Protein AF-A0A949V700-F1 (afdb_monomer)

Foldseek 3Di:
DDLAQADEAEQDDPPAGRLRVLLVLCPPPNRVPHAYEYEYQDDDVCCVVVSVVSVHQYYAHPVGDLVNVVVSVCSSPVPPPDDDPDDPPDPDPVVVVVPLPQFEEEEEDQDPVVVVVVCVSSVVSNHHYDYHNALVSVLVVQLVDDGQAYEAAQDGPPHGPVRNSVCLLVCHSNGPHSPRHYD

Nearest PDB structures (foldseek):
  3ffw-assembly1_A  TM=9.273E-01  e=6.083E-05  Escherichia coli K-12
  3rvj-assembly1_A  TM=9.263E-01  e=6.083E-05  Escherichia coli K-12
  3to5-assembly1_A  TM=9.175E-01  e=7.865E-05  Vibrio cholerae
  5chy-assembly1_A  TM=9.057E-01  e=9.538E-05  Escherichia coli K-12
  1e6m-assembly1_A  TM=8.846E-01  e=7.865E-05  Escherichia coli K-12

Mean predicted aligned error: 8.81 Å

Structure (mmCIF, N/CA/C/O backbone):
data_AF-A0A949V700-F1
#
_entry.id   AF-A0A949V700-F1
#
loop_
_atom_site.group_PDB
_atom_site.id
_atom_site.type_symbol
_atom_site.label_atom_id
_atom_site.label_alt_id
_atom_site.label_comp_id
_atom_site.label_asym_id
_atom_site.label_entity_id
_atom_site.label_seq_id
_atom_site.pdbx_PDB_ins_code
_atom_site.Cartn_x
_atom_site.Cartn_y
_atom_site.Cartn_z
_atom_site.occupancy
_atom_site.B_iso_or_equiv
_atom_site.auth_seq_id
_atom_site.auth_comp_id
_atom_site.auth_asym_id
_atom_site.auth_atom_id
_atom_site.pdbx_PDB_model_num
ATOM 1 N N . GLY A 1 1 ? -12.779 -13.418 -3.638 1.00 54.94 1 GLY A N 1
ATOM 2 C CA . GLY A 1 1 ? -12.284 -12.075 -3.988 1.00 54.94 1 GLY A CA 1
ATOM 3 C C . GLY A 1 1 ? -10.910 -11.924 -3.388 1.00 54.94 1 GLY A C 1
ATOM 4 O O . GLY A 1 1 ? -10.697 -12.476 -2.315 1.00 54.94 1 GLY A O 1
ATOM 5 N N . HIS A 1 2 ? -9.993 -11.269 -4.094 1.00 71.25 2 HIS A N 1
ATOM 6 C CA . HIS A 1 2 ? -8.638 -11.012 -3.606 1.00 71.25 2 HIS A CA 1
ATOM 7 C C . HIS A 1 2 ? -8.673 -10.115 -2.361 1.00 71.25 2 HIS A C 1
ATOM 9 O O . HIS A 1 2 ? -9.615 -9.338 -2.187 1.00 71.25 2 HIS A O 1
ATOM 15 N N . TRP A 1 3 ? -7.677 -10.241 -1.483 1.00 86.12 3 TRP A N 1
ATOM 16 C CA . TRP A 1 3 ? -7.642 -9.458 -0.244 1.00 86.12 3 TRP A CA 1
ATOM 17 C C . TRP A 1 3 ? -6.990 -8.083 -0.398 1.00 86.12 3 TRP A C 1
ATOM 19 O O . TRP A 1 3 ? -7.219 -7.209 0.431 1.00 86.12 3 TRP A O 1
ATOM 29 N N . VAL A 1 4 ? -6.250 -7.897 -1.487 1.00 90.31 4 VAL A N 1
ATOM 30 C CA . VAL A 1 4 ? -5.634 -6.639 -1.919 1.00 90.31 4 VAL A CA 1
ATOM 31 C C . VAL A 1 4 ? -6.204 -6.230 -3.274 1.00 90.31 4 VAL A C 1
ATOM 33 O O . VAL A 1 4 ? -6.784 -7.062 -3.976 1.00 90.31 4 VAL A O 1
ATOM 36 N N . ASP A 1 5 ? -6.042 -4.963 -3.635 1.00 89.81 5 ASP A N 1
ATOM 37 C CA . ASP A 1 5 ? -6.619 -4.367 -4.844 1.00 89.81 5 ASP A CA 1
ATOM 38 C C . ASP A 1 5 ? -5.565 -4.017 -5.899 1.00 89.81 5 ASP A C 1
ATOM 40 O O . ASP A 1 5 ? -5.906 -3.863 -7.067 1.00 89.81 5 ASP A O 1
ATOM 44 N N . ALA A 1 6 ? -4.292 -3.923 -5.516 1.00 90.50 6 ALA A N 1
ATOM 45 C CA . ALA A 1 6 ? -3.147 -3.885 -6.421 1.00 90.50 6 ALA A CA 1
ATOM 46 C C . ALA A 1 6 ? -1.889 -4.351 -5.684 1.00 90.50 6 ALA A C 1
ATOM 48 O O . ALA A 1 6 ? -1.888 -4.465 -4.464 1.00 90.50 6 ALA A O 1
ATOM 49 N N . VAL A 1 7 ? -0.811 -4.598 -6.429 1.00 92.19 7 VAL A N 1
ATOM 50 C CA . VAL A 1 7 ? 0.510 -4.883 -5.858 1.00 92.19 7 VAL A CA 1
ATOM 51 C C . VAL A 1 7 ? 1.564 -4.046 -6.567 1.00 92.19 7 VAL A C 1
ATOM 53 O O . VAL A 1 7 ? 1.602 -3.979 -7.800 1.00 92.19 7 VAL A O 1
ATOM 56 N N . ILE A 1 8 ? 2.456 -3.442 -5.786 1.00 91.50 8 ILE A N 1
ATOM 57 C CA . ILE A 1 8 ? 3.651 -2.766 -6.288 1.00 91.50 8 ILE A CA 1
ATOM 58 C C . ILE A 1 8 ? 4.864 -3.657 -6.010 1.00 91.50 8 ILE A C 1
ATOM 60 O O . ILE A 1 8 ? 5.135 -4.005 -4.865 1.00 91.50 8 ILE A O 1
ATOM 64 N N . LEU A 1 9 ? 5.604 -4.027 -7.055 1.00 92.56 9 LEU A N 1
ATOM 65 C CA . LEU A 1 9 ? 6.754 -4.928 -6.969 1.00 92.56 9 LEU A CA 1
ATOM 66 C C . LEU A 1 9 ? 8.048 -4.202 -7.306 1.00 92.56 9 LEU A C 1
ATOM 68 O O . LEU A 1 9 ? 8.109 -3.449 -8.274 1.00 92.56 9 LEU A O 1
ATOM 72 N N . ASP A 1 10 ? 9.114 -4.480 -6.565 1.00 90.88 10 ASP A N 1
ATOM 73 C CA . ASP A 1 10 ? 10.458 -4.091 -6.980 1.00 90.88 10 ASP A CA 1
ATOM 74 C C . ASP A 1 10 ? 11.007 -5.082 -8.014 1.00 90.88 10 ASP A C 1
ATOM 76 O O . ASP A 1 10 ? 10.929 -6.291 -7.824 1.00 90.88 10 ASP A O 1
ATOM 80 N N . MET A 1 11 ? 11.596 -4.587 -9.105 1.00 90.06 11 MET A N 1
ATOM 81 C CA . MET A 1 11 ? 12.287 -5.415 -10.094 1.00 90.06 11 MET A CA 1
ATOM 82 C C . MET A 1 11 ? 13.469 -6.158 -9.467 1.00 90.06 11 MET A C 1
ATOM 84 O O . MET A 1 11 ? 13.686 -7.335 -9.752 1.00 90.06 11 MET A O 1
ATOM 88 N N . GLN A 1 12 ? 14.241 -5.466 -8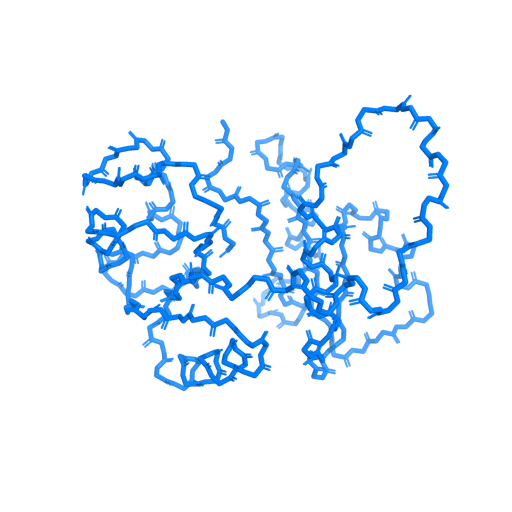.626 1.00 89.38 12 GLN A N 1
ATOM 89 C CA . GLN A 1 12 ? 15.462 -5.999 -8.030 1.00 89.38 12 GLN A CA 1
ATOM 90 C C . GLN A 1 12 ? 15.165 -6.504 -6.619 1.00 89.38 12 GLN A C 1
ATOM 92 O O . GLN A 1 12 ? 15.217 -5.743 -5.657 1.00 89.38 12 GLN A O 1
ATOM 97 N N . MET A 1 13 ? 14.872 -7.796 -6.497 1.00 88.50 13 MET A N 1
ATOM 98 C CA . MET A 1 13 ? 14.670 -8.467 -5.214 1.00 88.50 13 MET A CA 1
ATOM 99 C C . MET A 1 13 ? 15.612 -9.673 -5.096 1.00 88.50 13 MET A C 1
ATOM 101 O O . MET A 1 13 ? 15.894 -10.332 -6.100 1.00 88.50 13 MET A O 1
ATOM 105 N N . PRO A 1 14 ? 16.134 -9.973 -3.893 1.00 82.25 14 PRO A N 1
ATOM 106 C CA . PRO A 1 14 ? 16.940 -11.167 -3.683 1.00 82.25 14 PRO A CA 1
ATOM 107 C C . PRO A 1 14 ? 16.096 -12.432 -3.893 1.00 82.25 14 PRO A C 1
ATOM 109 O O . PRO A 1 14 ? 14.969 -12.538 -3.410 1.00 82.25 14 PRO A O 1
ATOM 112 N N . GLY A 1 15 ? 16.665 -13.421 -4.582 1.00 90.19 15 GLY A N 1
ATOM 113 C CA . GLY A 1 15 ? 15.975 -14.665 -4.916 1.00 90.19 15 GLY A CA 1
ATOM 114 C C . GLY A 1 15 ? 15.217 -14.557 -6.234 1.00 90.19 15 GLY A C 1
ATOM 115 O O . GLY A 1 15 ? 15.759 -14.943 -7.264 1.00 90.19 15 GLY A O 1
ATOM 116 N N . LEU A 1 16 ? 13.979 -14.062 -6.195 1.00 88.12 16 LEU A N 1
ATOM 117 C CA . LEU A 1 16 ? 13.098 -13.967 -7.362 1.00 88.12 16 LEU A CA 1
ATOM 118 C C . LEU A 1 16 ? 12.946 -12.502 -7.786 1.00 88.12 16 LEU A C 1
ATOM 120 O O . LEU A 1 16 ? 12.633 -11.663 -6.945 1.00 88.12 16 LEU A O 1
ATOM 124 N N . SER A 1 17 ? 13.129 -12.187 -9.069 1.00 92.06 17 SER A N 1
ATOM 125 C CA . SER A 1 17 ? 12.932 -10.819 -9.566 1.00 92.06 17 SER A CA 1
ATOM 126 C C . SER A 1 17 ? 11.464 -10.384 -9.490 1.00 92.06 17 SER A C 1
ATOM 128 O O . SER A 1 17 ? 10.546 -11.207 -9.406 1.00 92.06 17 SER A O 1
ATOM 130 N N . GLY A 1 18 ? 11.218 -9.074 -9.558 1.00 91.19 18 GLY A N 1
ATOM 131 C CA . GLY A 1 18 ? 9.855 -8.535 -9.606 1.00 91.19 18 GLY A CA 1
ATOM 132 C C . GLY A 1 18 ? 9.061 -9.017 -10.815 1.00 91.19 18 GLY A C 1
ATOM 133 O O . GLY A 1 18 ? 7.877 -9.316 -10.682 1.00 91.19 18 GLY A O 1
ATOM 134 N N . GLU A 1 19 ? 9.711 -9.159 -11.973 1.00 91.75 19 GLU A N 1
ATOM 135 C CA . GLU A 1 19 ? 9.071 -9.675 -13.189 1.00 91.75 19 GLU A CA 1
ATOM 136 C C . GLU A 1 19 ? 8.669 -11.150 -13.032 1.00 91.75 19 GLU A C 1
ATOM 138 O O . GLU A 1 19 ? 7.517 -11.503 -13.285 1.00 91.75 19 GLU A O 1
ATOM 143 N N . GLU A 1 20 ? 9.568 -11.997 -12.523 1.00 93.50 20 GLU A N 1
ATOM 144 C CA . GLU A 1 20 ? 9.270 -13.411 -12.253 1.00 93.50 20 GLU A CA 1
ATOM 145 C C . GLU A 1 20 ? 8.195 -13.577 -11.167 1.00 93.50 20 GLU A C 1
ATOM 147 O O . GLU A 1 20 ? 7.332 -14.451 -11.264 1.00 93.50 20 GLU A O 1
ATOM 152 N N . THR A 1 21 ? 8.220 -12.729 -10.134 1.00 93.62 21 THR A N 1
ATOM 153 C CA . THR A 1 21 ? 7.189 -12.696 -9.085 1.00 93.62 21 THR A CA 1
ATOM 154 C C . THR A 1 21 ? 5.835 -12.335 -9.683 1.00 93.62 21 THR A C 1
ATOM 156 O O . THR A 1 21 ? 4.849 -13.031 -9.443 1.00 93.62 21 THR A O 1
ATOM 159 N N . GLY A 1 22 ? 5.788 -11.296 -10.521 1.00 92.75 22 GLY A N 1
ATOM 160 C CA . GLY A 1 22 ? 4.569 -10.889 -11.209 1.00 92.75 22 GLY A CA 1
ATOM 161 C C . GLY A 1 22 ? 4.022 -11.979 -12.126 1.00 92.75 22 GLY A C 1
ATOM 162 O O . GLY A 1 22 ? 2.827 -12.254 -12.091 1.00 92.75 22 GLY A O 1
ATOM 163 N N . GLN A 1 23 ? 4.881 -12.688 -12.863 1.00 92.38 23 GLN A N 1
ATOM 164 C CA . GLN A 1 23 ? 4.460 -13.828 -13.685 1.00 92.38 23 GLN A CA 1
ATOM 165 C C . GLN A 1 23 ? 3.865 -14.963 -12.847 1.00 92.38 23 GLN A C 1
ATOM 167 O O . GLN A 1 23 ? 2.857 -15.547 -13.239 1.00 92.38 23 GLN A O 1
ATOM 172 N N . ARG A 1 24 ? 4.427 -15.265 -11.669 1.00 93.88 24 ARG A N 1
ATOM 173 C CA . ARG A 1 24 ? 3.825 -16.250 -10.753 1.00 93.88 24 ARG A CA 1
ATOM 174 C C . ARG A 1 24 ? 2.453 -15.806 -10.262 1.00 93.88 24 ARG A C 1
ATOM 176 O O . ARG A 1 24 ? 1.538 -16.620 -10.267 1.00 93.88 24 ARG A O 1
ATOM 183 N N . ILE A 1 25 ? 2.302 -14.529 -9.908 1.00 91.88 25 ILE A N 1
ATOM 184 C CA . ILE A 1 25 ? 1.010 -13.958 -9.510 1.00 91.88 25 ILE A CA 1
ATOM 185 C C . ILE A 1 25 ? -0.001 -14.057 -10.662 1.00 91.88 25 ILE A C 1
ATOM 187 O O . ILE A 1 25 ? -1.148 -14.433 -10.442 1.00 91.88 25 ILE A O 1
ATOM 191 N N . LYS A 1 26 ? 0.416 -13.782 -11.903 1.00 91.12 26 LYS A N 1
ATOM 192 C CA . LYS A 1 26 ? -0.456 -13.884 -13.083 1.00 91.12 26 LYS A CA 1
ATOM 193 C C . LYS A 1 26 ? -0.823 -15.311 -13.475 1.00 91.12 26 LYS A C 1
ATOM 195 O O . LYS A 1 26 ? -1.897 -15.517 -14.031 1.00 91.12 26 LYS A O 1
ATOM 200 N N . ASN A 1 27 ? 0.031 -16.281 -13.167 1.00 92.00 27 ASN A N 1
ATOM 201 C CA . ASN A 1 27 ? -0.243 -17.696 -13.408 1.00 92.00 27 ASN A CA 1
ATOM 202 C C . ASN A 1 27 ? -1.113 -18.339 -12.317 1.00 92.00 27 ASN A C 1
ATOM 204 O O . ASN A 1 27 ? -1.619 -19.440 -12.529 1.00 92.00 27 ASN A O 1
ATOM 208 N N . ASP A 1 28 ? -1.297 -17.683 -11.169 1.00 91.06 28 ASP A N 1
ATOM 209 C CA . ASP A 1 28 ? -2.238 -18.120 -10.142 1.00 91.06 28 ASP A CA 1
ATOM 210 C C . ASP A 1 28 ? -3.659 -17.650 -10.511 1.00 91.06 28 ASP A C 1
ATOM 212 O O . ASP A 1 28 ? -3.930 -16.444 -10.505 1.00 91.06 28 ASP A O 1
ATOM 216 N N . PRO A 1 29 ? -4.612 -18.562 -10.798 1.00 88.75 29 PRO A N 1
ATOM 217 C CA . PRO A 1 29 ? -5.979 -18.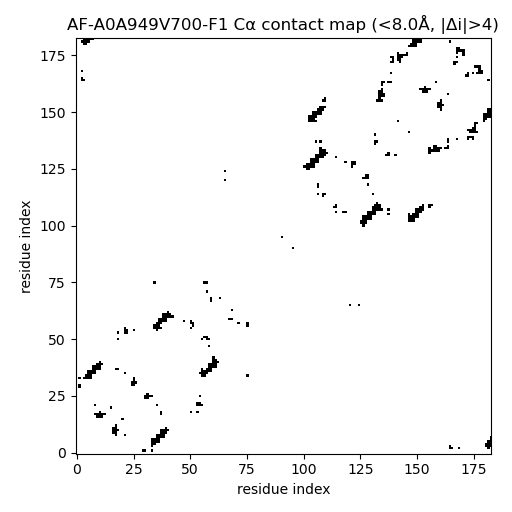185 -11.164 1.00 88.75 29 PRO A CA 1
ATOM 218 C C . PRO A 1 29 ? -6.684 -17.343 -10.097 1.00 88.75 29 PRO A C 1
ATOM 220 O O . PRO A 1 29 ? -7.594 -16.575 -10.404 1.00 88.75 29 PRO A O 1
ATOM 223 N N . THR A 1 30 ? -6.269 -17.487 -8.839 1.00 88.00 30 THR A N 1
ATOM 224 C CA . THR A 1 30 ? -6.819 -16.752 -7.705 1.00 88.00 30 THR A CA 1
ATOM 225 C C . THR A 1 30 ? -6.178 -15.392 -7.500 1.00 88.00 30 THR A C 1
ATOM 227 O O . THR A 1 30 ? -6.603 -14.710 -6.578 1.00 88.00 30 THR A O 1
ATOM 230 N N . LEU A 1 31 ? -5.207 -14.974 -8.321 1.00 88.94 31 LEU A N 1
ATOM 231 C CA . LEU A 1 31 ? -4.538 -13.668 -8.241 1.00 88.94 31 LEU A CA 1
ATOM 232 C C . LEU A 1 31 ? -4.363 -12.983 -9.609 1.00 88.94 31 LEU A C 1
ATOM 234 O O . LEU A 1 31 ? -4.034 -11.801 -9.660 1.00 88.94 31 LEU A O 1
ATOM 238 N N . ALA A 1 32 ? -4.627 -13.679 -10.718 1.00 88.31 32 ALA A N 1
ATOM 239 C CA . ALA A 1 32 ? -4.366 -13.199 -12.076 1.00 88.31 32 ALA A CA 1
ATOM 240 C C . ALA A 1 32 ? -5.026 -11.852 -12.426 1.00 88.31 32 ALA A C 1
ATOM 242 O O . ALA A 1 32 ? -4.479 -11.079 -13.220 1.00 88.31 32 ALA A O 1
ATOM 243 N N . ALA A 1 33 ? -6.172 -11.543 -11.813 1.00 88.19 33 ALA A N 1
ATOM 244 C CA . ALA A 1 33 ? -6.886 -10.286 -12.022 1.00 88.19 33 ALA A CA 1
ATOM 245 C C . ALA A 1 33 ? -6.290 -9.093 -11.249 1.00 88.19 33 ALA A C 1
ATOM 247 O O . ALA A 1 33 ? -6.648 -7.958 -11.546 1.00 88.19 33 ALA A O 1
ATOM 248 N N . LEU A 1 34 ? -5.372 -9.316 -10.298 1.00 89.50 34 LEU A N 1
ATOM 249 C CA . LEU A 1 34 ? -4.756 -8.239 -9.522 1.00 89.50 34 LEU A CA 1
ATOM 250 C C . LEU A 1 34 ? -3.917 -7.324 -10.418 1.00 89.50 34 LEU A C 1
ATOM 252 O O . LEU A 1 34 ? -3.014 -7.817 -11.105 1.00 89.50 34 LEU A O 1
ATOM 256 N N . PRO A 1 35 ? -4.150 -6.006 -10.405 1.00 91.19 35 PRO A N 1
ATOM 257 C CA . PRO A 1 35 ? -3.254 -5.059 -11.038 1.00 91.19 35 PRO A CA 1
ATOM 258 C C . PRO A 1 35 ? -1.846 -5.127 -10.440 1.00 91.19 35 PRO A C 1
ATOM 260 O O . PRO A 1 35 ? -1.674 -5.084 -9.222 1.00 91.19 35 PRO A O 1
ATOM 263 N N . LEU A 1 36 ? -0.834 -5.219 -11.307 1.00 91.94 36 LEU A N 1
ATOM 264 C CA . LEU A 1 36 ? 0.575 -5.280 -10.908 1.00 91.94 36 LEU A CA 1
ATOM 265 C C . LEU A 1 36 ? 1.332 -4.074 -11.455 1.00 91.94 36 LEU A C 1
ATOM 267 O O . LEU A 1 36 ? 1.305 -3.819 -12.661 1.00 91.94 36 LEU A O 1
ATOM 271 N N . ILE A 1 37 ? 2.044 -3.368 -10.580 1.00 91.25 37 ILE A N 1
ATOM 272 C CA . ILE A 1 37 ? 2.893 -2.230 -10.935 1.00 91.25 37 ILE A CA 1
ATOM 273 C C . ILE A 1 37 ? 4.343 -2.594 -10.621 1.00 91.25 37 ILE A C 1
ATOM 275 O O . ILE A 1 37 ? 4.668 -2.916 -9.482 1.00 91.25 37 ILE A O 1
ATOM 279 N N . LEU A 1 38 ? 5.235 -2.521 -11.608 1.00 91.12 38 LEU A N 1
ATOM 280 C CA . LEU A 1 38 ? 6.657 -2.817 -11.413 1.00 91.12 38 LEU A CA 1
ATOM 281 C C . LEU A 1 38 ? 7.485 -1.545 -11.189 1.00 91.12 38 LEU A C 1
ATOM 283 O O . LEU A 1 38 ? 7.364 -0.574 -11.930 1.00 91.12 38 LEU A O 1
ATOM 287 N N . LEU A 1 39 ? 8.396 -1.561 -10.223 1.00 90.50 39 LEU A N 1
ATOM 288 C CA . LEU A 1 39 ? 9.380 -0.511 -9.979 1.00 90.50 39 LEU A CA 1
ATOM 289 C C . LEU A 1 39 ? 10.750 -0.961 -10.494 1.00 90.50 39 LEU A C 1
ATOM 291 O O . LEU A 1 39 ? 11.323 -1.916 -9.983 1.00 90.50 39 LEU A O 1
ATOM 295 N N . THR A 1 40 ? 11.318 -0.258 -11.473 1.00 88.69 40 THR A N 1
ATOM 296 C CA . THR A 1 40 ? 12.623 -0.596 -12.073 1.00 88.69 40 THR A CA 1
ATOM 297 C C . THR A 1 40 ? 13.629 0.544 -11.932 1.00 88.69 40 THR A C 1
ATOM 299 O O . THR A 1 40 ? 13.263 1.711 -11.979 1.00 88.69 40 THR A O 1
ATOM 302 N N . SER A 1 41 ? 14.921 0.250 -11.787 1.00 85.69 41 SER A N 1
ATOM 303 C CA . SER A 1 41 ? 15.976 1.282 -11.765 1.00 85.69 41 SER A CA 1
ATOM 304 C C . SER A 1 41 ? 16.296 1.852 -13.148 1.00 85.69 41 SER A C 1
ATOM 306 O O . SER A 1 41 ? 16.955 2.883 -13.262 1.00 85.69 41 SER A O 1
ATOM 308 N N . SER A 1 42 ? 15.875 1.189 -14.223 1.00 80.75 42 SER A N 1
ATOM 309 C CA . SER A 1 42 ? 16.119 1.636 -15.594 1.00 80.75 42 SER A CA 1
ATOM 310 C C . SER A 1 42 ? 14.996 1.158 -16.501 1.00 80.75 42 SER A C 1
ATOM 312 O O . SER A 1 42 ? 14.588 0.003 -16.416 1.00 80.75 42 SER A O 1
ATOM 314 N N . ALA A 1 43 ? 14.497 2.055 -17.352 1.00 78.62 43 ALA A N 1
ATOM 315 C CA . ALA A 1 43 ? 13.586 1.701 -18.432 1.00 78.62 43 ALA A CA 1
ATOM 316 C C . ALA A 1 43 ? 14.382 1.563 -19.730 1.00 78.62 43 ALA A C 1
ATOM 318 O O . ALA A 1 43 ? 15.134 2.465 -20.108 1.00 78.62 43 ALA A O 1
ATOM 319 N N . MET A 1 44 ? 14.191 0.446 -20.415 1.00 79.31 44 MET A N 1
ATOM 320 C CA . MET A 1 44 ? 14.742 0.162 -21.729 1.00 79.31 44 MET A CA 1
ATOM 321 C C . MET A 1 44 ? 13.653 0.256 -22.797 1.00 79.31 44 MET A C 1
ATOM 323 O O . MET A 1 44 ? 12.457 0.078 -22.550 1.00 79.31 44 MET A O 1
ATOM 327 N N . ARG A 1 45 ? 14.074 0.540 -24.032 1.00 77.62 45 ARG A N 1
ATOM 328 C CA . ARG A 1 45 ? 13.175 0.486 -25.187 1.00 77.62 45 ARG A CA 1
ATOM 329 C C . ARG A 1 45 ? 12.662 -0.952 -25.335 1.00 77.62 45 ARG A C 1
ATOM 331 O O . ARG A 1 45 ? 13.471 -1.867 -25.418 1.00 77.62 45 ARG A O 1
ATOM 338 N N . GLY A 1 46 ? 11.342 -1.126 -25.360 1.00 81.06 46 GLY A N 1
ATOM 339 C CA . GLY A 1 46 ? 10.687 -2.441 -25.402 1.00 81.06 46 GLY A CA 1
ATOM 340 C C . GLY A 1 46 ? 10.159 -2.940 -24.051 1.00 81.06 46 GLY A C 1
ATOM 341 O O . GLY A 1 46 ? 9.368 -3.878 -24.037 1.00 81.06 46 GLY A O 1
ATOM 342 N N . ASP A 1 47 ? 10.501 -2.295 -22.927 1.00 83.62 47 ASP A N 1
ATOM 343 C CA . ASP A 1 47 ? 9.989 -2.704 -21.608 1.00 83.62 47 ASP A CA 1
ATOM 344 C C . ASP A 1 47 ? 8.468 -2.600 -21.506 1.00 83.62 47 ASP A C 1
ATOM 346 O O . ASP A 1 47 ? 7.843 -3.482 -20.932 1.00 83.62 47 ASP A O 1
ATOM 350 N N . ALA A 1 48 ? 7.865 -1.563 -22.092 1.00 79.94 48 ALA A N 1
ATOM 351 C CA . ALA A 1 48 ? 6.415 -1.393 -22.069 1.00 79.94 48 ALA A CA 1
ATOM 352 C C . ALA A 1 48 ? 5.682 -2.580 -22.718 1.00 79.94 48 ALA A C 1
ATOM 354 O O . ALA A 1 48 ? 4.763 -3.132 -22.119 1.00 79.94 48 ALA A O 1
ATOM 355 N N . GLU A 1 49 ? 6.120 -3.007 -23.907 1.00 81.69 49 GLU A N 1
ATOM 356 C CA . GLU A 1 49 ? 5.536 -4.152 -24.616 1.00 81.69 49 GLU A CA 1
ATOM 357 C C . GLU A 1 49 ? 5.791 -5.460 -23.863 1.00 81.69 49 GLU A C 1
ATOM 359 O O . GLU A 1 49 ? 4.863 -6.237 -23.648 1.00 81.69 49 GLU A O 1
ATOM 364 N N . ARG A 1 50 ? 7.028 -5.680 -23.399 1.00 85.88 50 ARG A N 1
ATOM 365 C CA . ARG A 1 50 ? 7.406 -6.882 -22.646 1.00 85.88 50 ARG A CA 1
ATOM 366 C C . ARG A 1 50 ? 6.616 -7.022 -21.345 1.00 85.88 50 ARG A C 1
ATOM 368 O O . ARG A 1 50 ? 6.059 -8.082 -21.079 1.00 85.88 50 ARG A O 1
ATOM 375 N N . LEU A 1 51 ? 6.560 -5.967 -20.535 1.00 86.81 51 LEU A N 1
ATOM 376 C CA . LEU A 1 51 ? 5.883 -5.992 -19.238 1.00 86.81 51 LEU A CA 1
ATOM 377 C C . LEU A 1 51 ? 4.364 -6.082 -19.402 1.00 86.81 51 LEU A C 1
ATOM 379 O O . LEU A 1 51 ? 3.721 -6.811 -18.650 1.00 86.81 51 LEU A O 1
ATOM 383 N N . SER A 1 52 ? 3.801 -5.423 -20.41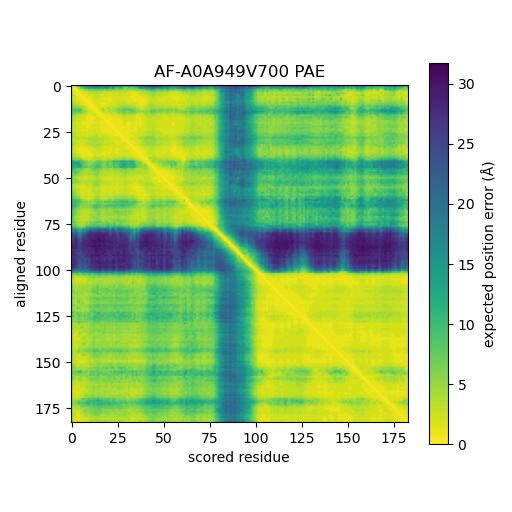9 1.00 84.56 52 SER A N 1
ATOM 384 C CA . SER A 1 52 ? 2.387 -5.581 -20.771 1.00 84.56 52 SER A CA 1
ATOM 385 C C . SER A 1 52 ? 2.068 -7.018 -21.199 1.00 84.56 52 SER A C 1
ATOM 387 O O . SER A 1 52 ? 1.098 -7.590 -20.706 1.00 84.56 52 SER A O 1
ATOM 389 N N . ALA A 1 53 ? 2.913 -7.645 -22.026 1.00 83.38 53 ALA A N 1
ATOM 390 C CA . ALA A 1 53 ? 2.760 -9.051 -2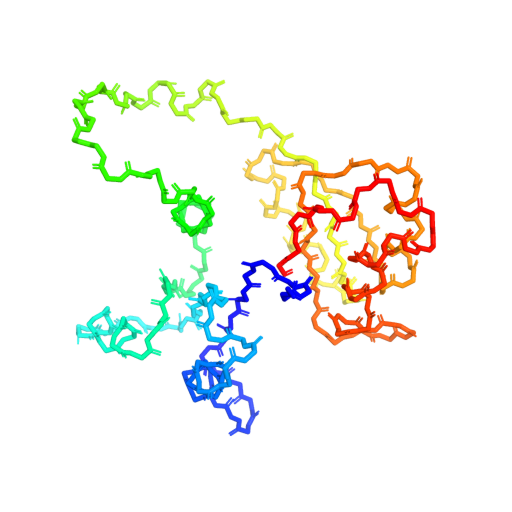2.412 1.00 83.38 53 ALA A CA 1
ATOM 391 C C . ALA A 1 53 ? 2.888 -10.016 -21.216 1.00 83.38 53 ALA A C 1
ATOM 393 O O . ALA A 1 53 ? 2.220 -11.046 -21.184 1.00 83.38 53 ALA A O 1
ATOM 394 N N . SER A 1 54 ? 3.689 -9.656 -20.208 1.00 83.50 54 SER A N 1
ATOM 395 C CA . SER A 1 54 ? 3.788 -10.361 -18.919 1.00 83.50 54 SER A CA 1
ATOM 396 C C . SER A 1 54 ? 2.615 -10.071 -17.962 1.00 83.50 54 SER A C 1
ATOM 398 O O . SER A 1 54 ? 2.585 -10.606 -16.854 1.00 83.50 54 SER A O 1
ATOM 400 N N . GLY A 1 55 ? 1.647 -9.238 -18.360 1.00 85.56 55 GLY A N 1
ATOM 401 C CA . GLY A 1 55 ? 0.429 -8.944 -17.602 1.00 85.56 55 GLY A CA 1
ATOM 402 C C . GLY A 1 55 ? 0.541 -7.802 -16.586 1.00 85.56 55 GLY A C 1
ATOM 403 O O . GLY A 1 55 ? -0.372 -7.625 -15.779 1.00 85.56 55 GLY A O 1
ATOM 404 N N . PHE A 1 56 ? 1.620 -7.016 -16.588 1.00 89.75 56 PHE A N 1
ATOM 405 C CA . PHE A 1 56 ? 1.722 -5.845 -15.714 1.00 89.75 56 PHE A CA 1
ATOM 406 C C . PHE A 1 56 ? 0.783 -4.724 -16.170 1.00 89.75 56 PHE A C 1
ATOM 408 O O . PHE A 1 56 ? 0.696 -4.403 -17.354 1.00 89.75 56 PHE A O 1
ATOM 415 N N . SER A 1 57 ? 0.119 -4.095 -15.203 1.00 87.88 57 SER A N 1
ATOM 416 C CA . SER A 1 57 ? -0.778 -2.950 -15.408 1.00 87.88 57 SER A CA 1
ATOM 417 C C . SER A 1 57 ? -0.017 -1.627 -15.507 1.00 87.88 57 SER A C 1
ATOM 419 O O . SER A 1 57 ? -0.533 -0.652 -16.043 1.00 87.88 57 SER A O 1
ATOM 421 N N . GLY A 1 58 ? 1.221 -1.583 -15.012 1.00 86.44 58 GLY A N 1
ATOM 422 C CA . GLY A 1 58 ? 2.088 -0.420 -15.135 1.00 86.44 58 GLY A CA 1
ATOM 423 C C . GLY A 1 58 ? 3.525 -0.709 -14.721 1.00 86.44 58 GLY A C 1
ATOM 424 O O . GLY A 1 58 ? 3.828 -1.725 -14.094 1.00 86.44 58 GLY A O 1
ATOM 425 N N . TYR A 1 59 ? 4.428 0.208 -15.057 1.00 89.31 59 TYR A N 1
ATOM 426 C CA . TYR A 1 59 ? 5.786 0.206 -14.526 1.00 89.31 59 TYR A CA 1
ATOM 427 C C . TYR A 1 59 ? 6.307 1.632 -14.348 1.00 89.31 59 TYR A C 1
ATOM 429 O O . TYR A 1 59 ? 5.944 2.543 -15.093 1.00 89.31 59 TYR A O 1
ATOM 437 N N . LEU A 1 60 ? 7.156 1.832 -13.344 1.00 85.38 60 LEU A N 1
ATOM 438 C CA . LEU A 1 60 ? 7.730 3.122 -12.983 1.00 85.38 60 LEU A CA 1
ATOM 439 C C . LEU A 1 60 ? 9.240 2.996 -12.794 1.00 85.38 60 LEU A C 1
ATOM 441 O O . LEU A 1 60 ? 9.741 2.018 -12.241 1.00 85.38 60 LEU A O 1
ATOM 445 N N . THR A 1 61 ? 9.976 4.020 -13.221 1.00 85.56 61 THR A N 1
ATOM 446 C CA . THR A 1 61 ? 11.420 4.100 -12.990 1.00 85.56 61 THR A CA 1
ATOM 447 C C . THR A 1 61 ? 11.739 4.736 -11.644 1.00 85.56 61 THR A C 1
ATOM 449 O O . THR A 1 61 ? 11.167 5.773 -11.301 1.00 85.56 61 THR A O 1
ATOM 452 N N . LYS A 1 62 ? 12.715 4.186 -10.926 1.00 82.44 62 LYS A N 1
ATOM 453 C CA . LYS A 1 62 ? 13.318 4.786 -9.737 1.00 82.44 62 LYS A CA 1
ATOM 454 C C . LYS A 1 62 ? 14.330 5.879 -10.146 1.00 82.44 62 LYS A C 1
ATOM 456 O O . LYS A 1 62 ? 15.031 5.699 -11.139 1.00 82.44 62 LYS A O 1
ATOM 461 N N . PRO A 1 63 ? 14.454 6.988 -9.394 1.00 79.75 63 PRO A N 1
ATOM 462 C CA . PRO A 1 63 ? 13.600 7.373 -8.275 1.00 79.75 63 PRO A CA 1
ATOM 463 C C . PRO A 1 63 ? 12.185 7.697 -8.765 1.00 79.75 63 PRO A C 1
ATOM 465 O O . PRO A 1 63 ? 12.004 8.390 -9.769 1.00 79.75 63 PRO A O 1
ATOM 468 N N . ILE A 1 64 ? 11.187 7.175 -8.051 1.00 75.31 64 ILE A N 1
ATOM 469 C CA . ILE A 1 64 ? 9.783 7.340 -8.417 1.00 75.31 64 ILE A CA 1
ATOM 470 C C . ILE A 1 64 ? 9.449 8.824 -8.313 1.00 75.31 64 ILE A C 1
ATOM 472 O O . ILE A 1 64 ? 9.636 9.440 -7.266 1.00 75.31 64 ILE A O 1
ATOM 476 N N . LYS A 1 65 ? 8.973 9.408 -9.412 1.00 73.69 65 LYS A N 1
ATOM 477 C CA . LYS A 1 65 ? 8.498 10.791 -9.406 1.00 73.69 65 LYS A CA 1
ATOM 478 C C . LYS A 1 65 ? 7.050 10.810 -8.940 1.00 73.69 65 LYS A C 1
ATOM 480 O O . LYS A 1 65 ? 6.211 10.164 -9.561 1.00 73.69 65 LYS A O 1
ATOM 485 N N . ASP A 1 66 ? 6.764 11.629 -7.936 1.00 65.62 66 ASP A N 1
ATOM 486 C CA . ASP A 1 66 ? 5.454 11.806 -7.294 1.00 65.62 66 ASP A CA 1
ATOM 487 C C . ASP A 1 66 ? 4.280 11.841 -8.295 1.00 65.62 66 ASP A C 1
ATOM 489 O O . ASP A 1 66 ? 3.339 11.058 -8.196 1.00 65.62 66 ASP A O 1
ATOM 493 N N . LYS A 1 67 ? 4.377 12.682 -9.336 1.00 69.50 67 LYS A N 1
ATOM 494 C CA . LYS A 1 67 ? 3.332 12.823 -10.370 1.00 69.50 67 LYS A CA 1
ATOM 495 C C . LYS A 1 67 ? 3.089 11.550 -11.183 1.00 69.50 67 LYS A C 1
ATOM 497 O O . LYS A 1 67 ? 1.970 11.321 -11.624 1.00 69.50 67 LYS A O 1
ATOM 502 N N . LEU A 1 68 ? 4.137 10.761 -11.422 1.00 70.38 68 LEU A N 1
ATOM 503 C CA . LEU A 1 68 ? 4.031 9.523 -12.193 1.00 70.38 68 LEU A CA 1
ATOM 504 C C . LEU A 1 68 ? 3.416 8.403 -11.355 1.00 70.38 68 LEU A C 1
ATOM 506 O O . LEU A 1 68 ? 2.636 7.630 -11.896 1.00 70.38 68 LEU A O 1
ATOM 510 N N . LEU A 1 69 ? 3.717 8.339 -10.053 1.00 71.88 69 LEU A N 1
ATOM 511 C CA . LEU A 1 69 ? 3.074 7.377 -9.157 1.00 71.88 69 LEU A CA 1
ATOM 512 C C . LEU A 1 69 ? 1.575 7.646 -9.046 1.00 71.88 69 LEU A C 1
ATOM 514 O O . LEU A 1 69 ? 0.788 6.730 -9.247 1.00 71.88 69 LEU A O 1
ATOM 518 N N . HIS A 1 70 ? 1.192 8.901 -8.803 1.00 70.94 70 HIS A N 1
ATOM 519 C CA . HIS A 1 70 ? -0.216 9.291 -8.733 1.00 70.94 70 HIS A CA 1
ATOM 520 C C . HIS A 1 70 ? -0.964 8.945 -10.023 1.00 70.94 70 HIS A C 1
ATOM 522 O O . HIS A 1 70 ? -1.956 8.229 -9.980 1.00 70.94 70 HIS A O 1
ATOM 528 N N . ALA A 1 71 ? -0.441 9.369 -11.179 1.00 69.69 71 ALA A N 1
ATOM 529 C CA . ALA A 1 71 ? -1.059 9.073 -12.470 1.00 69.69 71 ALA A CA 1
ATOM 530 C C . ALA A 1 71 ? -1.138 7.563 -12.759 1.00 69.69 71 ALA A C 1
ATOM 532 O O . ALA A 1 71 ? -2.096 7.109 -13.378 1.00 69.69 71 ALA A O 1
ATOM 533 N N . CYS A 1 72 ? -0.145 6.783 -12.315 1.00 74.44 72 CYS A N 1
ATOM 534 C CA . CYS A 1 72 ? -0.143 5.328 -12.453 1.00 74.44 72 CYS A CA 1
ATOM 535 C C . CYS A 1 72 ? -1.245 4.688 -11.601 1.00 74.44 72 CYS A C 1
ATOM 537 O O . CYS A 1 72 ? -2.032 3.905 -12.121 1.00 74.44 72 CYS A O 1
ATOM 539 N N . LEU A 1 73 ? -1.348 5.064 -10.322 1.00 76.50 73 LEU A N 1
ATOM 540 C CA . LEU A 1 73 ? -2.394 4.560 -9.431 1.00 76.50 73 LEU A CA 1
ATOM 541 C C . LEU A 1 73 ? -3.787 4.970 -9.931 1.00 76.50 73 LEU A C 1
ATOM 543 O O . LEU A 1 73 ? -4.667 4.124 -10.027 1.00 76.50 73 LEU A O 1
ATOM 547 N N . GLU A 1 74 ? -3.985 6.221 -10.351 1.00 76.38 74 GLU A N 1
ATOM 548 C CA . GLU A 1 74 ? -5.250 6.659 -10.960 1.00 76.38 74 GLU A CA 1
ATOM 549 C C . GLU A 1 74 ? -5.608 5.862 -12.217 1.00 76.38 74 GLU A C 1
ATOM 551 O O . GLU A 1 74 ? -6.772 5.523 -12.418 1.00 76.38 74 GLU A O 1
ATOM 556 N N . ALA A 1 75 ? -4.632 5.563 -13.078 1.00 73.62 75 ALA A N 1
ATOM 557 C CA . ALA A 1 75 ? -4.864 4.768 -14.279 1.00 73.62 75 ALA A CA 1
ATOM 558 C C . ALA A 1 75 ? -5.214 3.309 -13.947 1.00 73.62 75 ALA A C 1
ATOM 560 O O . ALA A 1 75 ? -6.058 2.727 -14.618 1.00 73.62 75 ALA A O 1
ATOM 561 N N . VAL A 1 76 ? -4.595 2.747 -12.906 1.00 76.50 76 VAL A N 1
ATOM 562 C CA . VAL A 1 76 ? -4.795 1.363 -12.452 1.00 76.50 76 VAL A CA 1
ATOM 563 C C . VAL A 1 76 ? -6.134 1.176 -11.734 1.00 76.50 76 VAL A C 1
ATOM 565 O O . VAL A 1 76 ? -6.781 0.149 -11.914 1.00 76.50 76 VAL A O 1
ATOM 568 N N . PHE A 1 77 ? -6.562 2.163 -10.943 1.00 70.75 77 PHE A N 1
ATOM 569 C CA . PHE A 1 77 ? -7.805 2.112 -10.165 1.00 70.75 77 PHE A CA 1
ATOM 570 C C . PHE A 1 77 ? -8.996 2.787 -10.842 1.00 70.75 77 PHE A C 1
ATOM 572 O O . PHE A 1 77 ? -10.101 2.757 -10.294 1.00 70.75 77 PHE A O 1
ATOM 579 N N . ARG A 1 78 ? -8.816 3.393 -12.024 1.00 70.38 78 ARG A N 1
ATOM 580 C CA . ARG A 1 78 ? -9.956 3.837 -12.825 1.00 70.38 78 ARG A CA 1
ATOM 581 C C . ARG A 1 78 ? -10.807 2.607 -13.137 1.00 70.38 78 ARG A C 1
ATOM 583 O O . ARG A 1 78 ? -10.290 1.678 -13.754 1.00 70.38 78 ARG A O 1
ATOM 590 N N . PRO A 1 79 ? -12.088 2.578 -12.728 1.00 48.22 79 PRO A N 1
ATOM 591 C CA . PRO A 1 79 ? -12.963 1.498 -13.141 1.00 48.22 79 PRO A CA 1
ATOM 592 C C . PRO A 1 79 ? -12.951 1.476 -14.666 1.00 48.22 79 PRO A C 1
ATOM 594 O O . PRO A 1 79 ? -13.081 2.535 -15.290 1.00 48.22 79 PRO A O 1
ATOM 597 N N . GLU A 1 80 ? -12.773 0.297 -15.265 1.00 43.31 80 GLU A N 1
ATOM 598 C CA . GLU A 1 80 ? -13.107 0.110 -16.670 1.00 43.31 80 GLU A CA 1
ATOM 599 C C . GLU A 1 80 ? -14.592 0.444 -16.809 1.00 43.31 80 GLU A C 1
ATOM 601 O O . GLU A 1 80 ? -15.478 -0.370 -16.546 1.00 43.31 80 GLU A O 1
ATOM 606 N N . SER A 1 81 ? -14.870 1.707 -17.118 1.00 37.62 81 SER A N 1
ATOM 607 C CA . SER A 1 81 ? -16.193 2.152 -17.488 1.00 37.62 81 SER A CA 1
ATOM 608 C C . SER A 1 81 ? -16.503 1.404 -18.774 1.00 37.62 81 SER A C 1
ATOM 610 O O . SER A 1 81 ? -15.884 1.647 -19.809 1.00 37.62 81 SER A O 1
ATOM 612 N N . THR A 1 82 ? -17.373 0.405 -18.633 1.00 35.47 82 THR A N 1
ATOM 613 C CA . THR A 1 82 ? -18.303 -0.131 -19.628 1.00 35.47 82 THR A CA 1
ATOM 614 C C . THR A 1 82 ? -18.156 0.516 -21.000 1.00 35.47 82 THR A C 1
ATOM 616 O O . THR A 1 82 ? -18.361 1.721 -21.114 1.00 35.47 82 THR A O 1
ATOM 619 N N . GLY A 1 83 ? -17.830 -0.292 -22.015 1.00 33.53 83 GLY A N 1
ATOM 620 C CA . GLY A 1 83 ? -17.555 0.109 -23.397 1.00 33.53 83 GLY A CA 1
ATOM 621 C C . GLY A 1 83 ? -18.615 0.975 -24.089 1.00 33.53 83 GLY A C 1
ATOM 622 O O . GLY A 1 83 ? -19.265 0.530 -25.030 1.00 33.53 83 GLY A O 1
ATOM 623 N N . GLU A 1 84 ? -18.713 2.239 -23.695 1.00 28.70 84 GLU A N 1
ATOM 624 C CA . GLU A 1 84 ? -19.365 3.306 -24.439 1.00 28.70 84 GLU A CA 1
ATOM 625 C C . GLU A 1 84 ? -18.320 4.344 -24.878 1.00 28.70 84 GLU A C 1
ATOM 627 O O . GLU A 1 84 ? -17.461 4.743 -24.085 1.00 28.70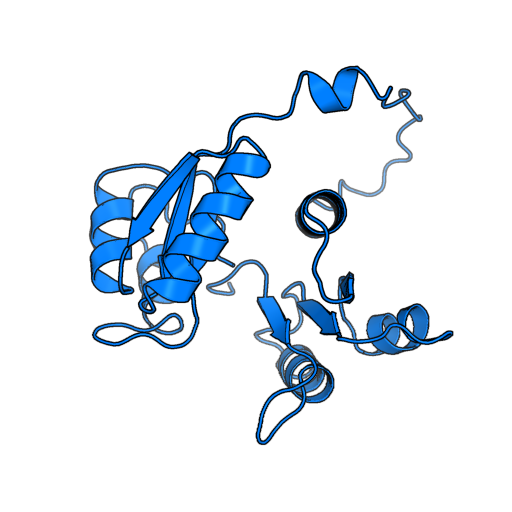 84 GLU A O 1
ATOM 632 N N . PRO A 1 85 ? -18.369 4.813 -26.139 1.00 36.06 85 PRO A N 1
ATOM 633 C CA . PRO A 1 85 ? -17.462 5.836 -26.633 1.00 36.06 85 PRO A CA 1
ATOM 634 C C . PRO A 1 85 ? -17.840 7.181 -26.006 1.00 36.06 85 PRO A C 1
ATOM 636 O O . PRO A 1 85 ? -18.723 7.888 -26.491 1.00 36.06 85 PRO A O 1
ATOM 639 N N . GLN A 1 86 ? -17.180 7.546 -24.908 1.00 35.44 86 GLN A N 1
ATOM 640 C CA . GLN A 1 86 ? -17.401 8.839 -24.273 1.00 35.44 86 GLN A CA 1
ATOM 641 C C . GLN A 1 86 ? -16.543 9.924 -24.935 1.00 35.44 86 GLN A C 1
ATOM 643 O O . GLN A 1 86 ? -15.314 9.932 -24.883 1.00 35.44 86 GLN A O 1
ATOM 648 N N . ASN A 1 87 ? -17.267 10.830 -25.587 1.00 29.94 87 ASN A N 1
ATOM 649 C CA . ASN A 1 87 ? -16.884 12.152 -26.073 1.00 29.94 87 ASN A CA 1
ATOM 650 C C . ASN A 1 87 ? -15.814 12.816 -25.169 1.00 29.94 87 ASN A C 1
ATOM 652 O O . ASN A 1 87 ? -16.014 12.857 -23.952 1.00 29.94 87 ASN A O 1
ATOM 656 N N . PRO A 1 88 ? -14.702 13.362 -25.706 1.00 38.34 88 PRO A N 1
ATOM 657 C CA . PRO A 1 88 ? -13.639 13.929 -24.892 1.00 38.34 88 PRO A CA 1
ATOM 658 C C . PRO A 1 88 ? -14.096 15.288 -24.359 1.00 38.34 88 PRO A C 1
ATOM 660 O O . PRO A 1 88 ? -13.804 16.336 -24.938 1.00 38.34 88 PRO A O 1
ATOM 663 N N . ALA A 1 89 ? -14.820 15.296 -23.242 1.00 35.62 89 ALA A N 1
ATOM 664 C CA . ALA A 1 89 ? -14.892 16.493 -22.424 1.00 35.62 89 ALA A CA 1
ATOM 665 C C . ALA A 1 89 ? -13.452 16.793 -21.998 1.00 35.62 89 ALA A C 1
ATOM 667 O O . ALA A 1 89 ? -12.836 16.012 -21.273 1.00 35.62 89 ALA A O 1
ATOM 668 N N . LEU A 1 90 ? -12.886 17.865 -22.556 1.00 35.75 90 LEU A N 1
ATOM 669 C CA . LEU A 1 90 ? -11.536 18.336 -22.285 1.00 35.75 90 LEU A CA 1
ATOM 670 C C . LEU A 1 90 ? -11.292 18.328 -20.775 1.00 35.75 90 LEU A C 1
ATOM 672 O O . LEU A 1 90 ? -11.743 19.218 -20.055 1.00 35.75 90 LEU A O 1
ATOM 676 N N . ILE A 1 91 ? -10.533 17.337 -20.310 1.00 36.53 91 ILE A N 1
ATOM 677 C CA . ILE A 1 91 ? -9.927 17.348 -18.989 1.00 36.53 91 ILE A CA 1
ATOM 678 C C . ILE A 1 91 ? -8.864 18.442 -19.055 1.00 36.53 91 ILE A C 1
ATOM 680 O O . ILE A 1 91 ? -7.707 18.220 -19.420 1.00 36.53 91 ILE A O 1
ATOM 684 N N . THR A 1 92 ? -9.281 19.682 -18.814 1.00 39.47 92 THR A N 1
ATOM 685 C CA . THR A 1 92 ? -8.344 20.793 -18.765 1.00 39.47 92 THR A CA 1
ATOM 686 C C . THR A 1 92 ? -7.471 20.623 -17.529 1.00 39.47 92 THR A C 1
ATOM 688 O O . THR A 1 92 ? -7.900 20.110 -16.493 1.00 39.47 92 THR A O 1
ATOM 691 N N . ARG A 1 93 ? -6.226 21.088 -17.629 1.00 40.12 93 ARG A N 1
ATOM 692 C CA . ARG A 1 93 ? -5.251 21.085 -16.530 1.00 40.12 93 ARG A CA 1
ATOM 693 C C . ARG A 1 93 ? -5.767 21.793 -15.262 1.00 40.12 93 ARG A C 1
ATOM 695 O O . ARG A 1 93 ? -5.189 21.585 -14.208 1.00 40.12 93 ARG A O 1
ATOM 702 N N . HIS A 1 94 ? -6.821 22.607 -15.376 1.00 32.47 94 HIS A N 1
ATOM 703 C CA . HIS A 1 94 ? -7.467 23.320 -14.273 1.00 32.47 94 HIS A CA 1
ATOM 704 C C . HIS A 1 94 ? -8.442 22.416 -13.496 1.00 32.47 94 HIS A C 1
ATOM 706 O O . HIS A 1 94 ? -8.354 22.350 -12.277 1.00 32.47 94 HIS A O 1
ATOM 712 N N . SER A 1 95 ? -9.256 21.613 -14.186 1.00 43.75 95 SER A N 1
ATOM 713 C CA . SER A 1 95 ? -10.195 20.656 -13.568 1.00 43.75 95 SER A CA 1
ATOM 714 C C . SER A 1 95 ? -9.500 19.511 -12.803 1.00 43.75 95 SER A C 1
ATOM 716 O O . SER A 1 95 ? -9.976 19.102 -11.754 1.00 43.75 95 SER A O 1
ATOM 718 N N . LEU A 1 96 ? -8.315 19.059 -13.242 1.00 44.41 96 LEU A N 1
ATOM 719 C CA . LEU A 1 96 ? -7.513 18.059 -12.501 1.00 44.41 96 LEU A CA 1
ATOM 720 C C . LEU A 1 96 ? -6.885 18.600 -11.207 1.00 44.41 96 LEU A C 1
ATOM 722 O O . LEU A 1 96 ? -6.486 17.825 -10.344 1.00 44.41 96 LEU A O 1
ATOM 726 N N . VAL A 1 97 ? -6.740 19.922 -11.093 1.00 45.47 97 VAL A N 1
ATOM 727 C CA . VAL A 1 97 ? -6.110 20.576 -9.937 1.00 45.47 97 VAL A CA 1
AT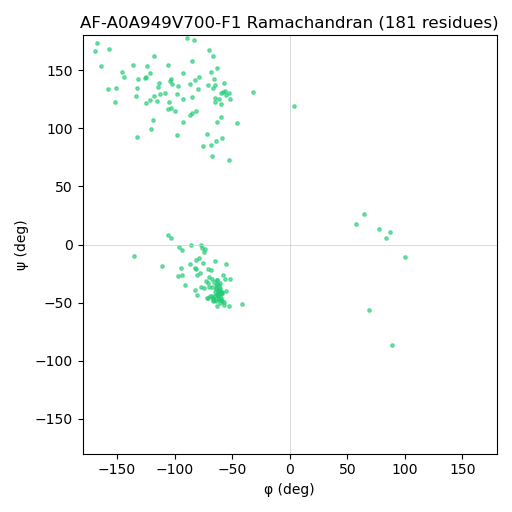OM 728 C C . VAL A 1 97 ? -7.157 20.981 -8.894 1.00 45.47 97 VAL A C 1
ATOM 730 O O . VAL A 1 97 ? -6.836 21.012 -7.710 1.00 45.47 97 VAL A O 1
ATOM 733 N N . GLU A 1 98 ? -8.409 21.226 -9.296 1.00 41.56 98 GLU A N 1
ATOM 734 C CA . GLU A 1 98 ? -9.514 21.548 -8.377 1.00 41.56 98 GLU A CA 1
ATOM 735 C C . GLU A 1 98 ? -10.159 20.314 -7.715 1.00 41.56 98 GLU A C 1
ATOM 737 O O . GLU A 1 98 ? -10.736 20.438 -6.636 1.00 41.56 98 GLU A O 1
ATOM 742 N N . GLU A 1 99 ? -10.009 19.116 -8.291 1.00 42.97 99 GLU A N 1
ATOM 743 C CA . GLU A 1 99 ? -10.590 17.866 -7.766 1.00 42.97 99 GLU A CA 1
ATOM 744 C C . GLU A 1 99 ? -9.585 16.917 -7.102 1.00 42.97 99 GLU A C 1
ATOM 746 O O . GLU A 1 99 ? -9.957 15.805 -6.720 1.00 42.97 99 GLU A O 1
ATOM 751 N N . ALA A 1 100 ? -8.331 17.339 -6.901 1.00 51.19 100 ALA A N 1
ATOM 752 C CA . ALA A 1 100 ? -7.365 16.587 -6.104 1.00 51.19 100 ALA A CA 1
ATOM 753 C C . ALA A 1 100 ? -7.798 16.590 -4.625 1.00 51.19 100 ALA A C 1
ATOM 755 O O . ALA A 1 100 ? -7.287 17.338 -3.790 1.00 51.19 100 ALA A O 1
ATOM 756 N N . ARG A 1 101 ? -8.803 15.772 -4.290 1.00 58.38 101 ARG A N 1
ATOM 757 C CA . ARG A 1 101 ? -9.235 15.533 -2.916 1.00 58.38 101 ARG A CA 1
ATOM 758 C C . ARG A 1 101 ? -8.025 15.062 -2.117 1.00 58.38 101 ARG A C 1
ATOM 760 O O . ARG A 1 101 ? -7.341 14.110 -2.490 1.00 58.38 101 ARG A O 1
ATOM 767 N N . HIS A 1 102 ? -7.782 15.709 -0.983 1.00 74.25 102 HIS A N 1
ATOM 768 C CA . HIS A 1 102 ? -6.821 15.236 0.006 1.00 74.25 102 HIS A CA 1
ATOM 769 C C . HIS A 1 102 ? -7.293 13.884 0.568 1.00 74.25 102 HIS A C 1
ATOM 771 O O . HIS A 1 102 ? -8.032 13.857 1.552 1.00 74.25 102 HIS A O 1
ATOM 777 N N . ALA A 1 103 ? -6.894 12.776 -0.061 1.00 84.12 103 ALA A N 1
ATOM 778 C CA . ALA A 1 103 ? -7.188 11.434 0.435 1.00 84.12 103 ALA A CA 1
ATOM 779 C C . ALA A 1 103 ? -6.651 11.237 1.865 1.00 84.12 103 ALA A C 1
ATOM 781 O O . ALA A 1 103 ? -5.548 11.687 2.194 1.00 84.12 103 ALA A O 1
ATOM 782 N N . SER A 1 104 ? -7.440 10.576 2.711 1.00 90.31 104 SER A N 1
ATOM 783 C CA . SER A 1 104 ? -7.051 10.098 4.036 1.00 90.31 104 SER A CA 1
ATOM 784 C C . SER A 1 104 ? -6.556 8.661 3.915 1.00 90.31 104 SER A C 1
ATOM 786 O O . SER A 1 104 ? -7.351 7.737 3.768 1.00 90.31 104 SER A O 1
ATOM 788 N N . ILE A 1 105 ? -5.245 8.477 4.005 1.00 93.62 105 ILE A N 1
ATOM 789 C CA . ILE A 1 105 ? -4.553 7.204 3.800 1.00 93.62 105 ILE A CA 1
ATOM 790 C C . ILE A 1 105 ? -4.150 6.612 5.153 1.00 93.62 105 ILE A C 1
ATOM 792 O O . ILE A 1 105 ? -3.750 7.338 6.063 1.00 93.62 105 ILE A O 1
ATOM 796 N N . LEU A 1 106 ? -4.240 5.294 5.291 1.00 97.12 106 LEU A N 1
ATOM 797 C CA . LEU A 1 106 ? -3.581 4.566 6.372 1.00 97.12 106 LEU A CA 1
ATOM 798 C C . LEU A 1 106 ? -2.289 3.956 5.825 1.00 97.12 106 LEU A C 1
ATOM 800 O O . LEU A 1 106 ? -2.335 3.106 4.942 1.00 97.12 106 LEU A O 1
ATOM 804 N N . LEU A 1 107 ? -1.143 4.406 6.328 1.00 96.44 107 LEU A N 1
ATOM 805 C CA . LEU A 1 107 ? 0.160 3.824 6.023 1.00 96.44 107 LEU A CA 1
ATOM 806 C C . LEU A 1 107 ? 0.499 2.778 7.088 1.00 96.44 107 LEU A C 1
ATOM 808 O O . LEU A 1 107 ? 0.513 3.108 8.272 1.00 96.44 107 LEU A O 1
ATOM 812 N N . VAL A 1 108 ? 0.802 1.552 6.671 1.00 97.44 108 VAL A N 1
ATOM 813 C CA . VAL A 1 108 ? 1.182 0.442 7.549 1.00 97.44 108 VAL A CA 1
ATOM 814 C C . VAL A 1 108 ? 2.596 0.002 7.186 1.00 97.44 108 VAL A C 1
ATOM 816 O O . VAL A 1 108 ? 2.815 -0.549 6.114 1.00 97.44 108 VAL A O 1
ATOM 819 N N . GLU A 1 109 ? 3.558 0.320 8.042 1.00 95.12 109 GLU A N 1
ATOM 820 C CA . GLU A 1 109 ? 4.992 0.137 7.787 1.00 95.12 109 GLU A CA 1
ATOM 821 C C . GLU A 1 109 ? 5.714 0.085 9.137 1.00 95.12 109 GLU A C 1
ATOM 823 O O . GLU A 1 109 ? 5.452 0.937 9.985 1.00 95.12 109 GLU A O 1
ATOM 828 N N . ASP A 1 110 ? 6.620 -0.867 9.361 1.00 95.69 110 ASP A N 1
ATOM 829 C CA . ASP A 1 110 ? 7.308 -1.047 10.649 1.00 95.69 110 ASP A CA 1
ATOM 830 C C . ASP A 1 110 ? 8.675 -0.339 10.710 1.00 95.69 110 ASP A C 1
ATOM 832 O O . ASP A 1 110 ? 9.176 -0.020 11.794 1.00 95.69 110 ASP A O 1
ATOM 836 N N . ASN A 1 111 ? 9.278 -0.021 9.561 1.00 93.75 111 ASN A N 1
ATOM 837 C CA . ASN A 1 111 ? 10.574 0.637 9.512 1.00 93.75 111 ASN A CA 1
ATOM 838 C C . ASN A 1 111 ? 10.442 2.165 9.579 1.00 93.75 111 ASN A C 1
ATOM 840 O O . ASN A 1 111 ? 10.059 2.823 8.613 1.00 93.75 111 ASN A O 1
ATOM 844 N N . ALA A 1 112 ? 10.886 2.771 10.683 1.00 91.81 112 ALA A N 1
ATOM 845 C CA . ALA A 1 112 ? 10.827 4.222 10.904 1.00 91.81 112 ALA A CA 1
ATOM 846 C C . ALA A 1 112 ? 11.423 5.086 9.766 1.00 91.81 112 ALA A C 1
ATOM 848 O O . ALA A 1 112 ? 10.982 6.218 9.539 1.00 91.81 112 ALA A O 1
ATOM 849 N N . THR A 1 113 ? 12.420 4.576 9.033 1.00 88.44 113 THR A N 1
ATOM 850 C CA . THR A 1 113 ? 12.995 5.278 7.874 1.00 88.44 113 THR A CA 1
ATOM 851 C C . THR A 1 113 ? 12.020 5.284 6.699 1.00 88.44 113 THR A C 1
ATOM 853 O O . THR A 1 113 ? 11.780 6.345 6.114 1.00 88.44 113 THR A O 1
ATOM 856 N N . ASN A 1 114 ? 11.418 4.131 6.395 1.00 88.19 114 ASN A N 1
ATOM 857 C CA . ASN A 1 114 ? 10.405 3.995 5.351 1.00 88.19 114 ASN A CA 1
ATOM 858 C C . ASN A 1 114 ? 9.149 4.799 5.698 1.00 88.19 114 ASN A C 1
ATOM 860 O O . ASN A 1 114 ? 8.678 5.568 4.860 1.00 88.19 114 ASN A O 1
ATOM 864 N N . GLN A 1 115 ? 8.686 4.733 6.953 1.00 92.38 115 GLN A N 1
ATOM 865 C CA . GLN A 1 115 ? 7.562 5.532 7.452 1.00 92.38 115 GLN A CA 1
ATOM 866 C C . GLN A 1 115 ? 7.783 7.018 7.167 1.00 92.38 115 GLN A C 1
ATOM 868 O O . GLN A 1 115 ? 6.946 7.686 6.560 1.00 92.38 115 GLN A O 1
ATOM 873 N N . LYS A 1 116 ? 8.943 7.552 7.572 1.00 87.25 116 LYS A N 1
ATOM 874 C CA . LYS A 1 116 ? 9.268 8.969 7.394 1.00 87.25 116 LYS A CA 1
ATOM 875 C C . LYS A 1 116 ? 9.297 9.358 5.919 1.00 87.25 116 LYS A C 1
ATOM 877 O O . LYS A 1 116 ? 8.778 10.417 5.564 1.00 87.25 116 LYS A O 1
ATOM 882 N N . LEU A 1 117 ? 9.899 8.527 5.071 1.00 85.56 117 LEU A N 1
ATOM 883 C CA . LEU A 1 117 ? 9.949 8.773 3.634 1.00 85.56 117 LEU A CA 1
ATOM 884 C C . LEU A 1 117 ? 8.541 8.780 3.025 1.00 85.56 117 LEU A C 1
ATOM 886 O O . LEU A 1 117 ? 8.166 9.762 2.384 1.00 85.56 117 LEU A O 1
ATOM 890 N N . ALA A 1 118 ? 7.754 7.734 3.269 1.00 86.25 118 ALA A N 1
ATOM 891 C CA . ALA A 1 118 ? 6.401 7.592 2.747 1.00 86.25 118 ALA A CA 1
ATOM 892 C C . ALA A 1 118 ? 5.491 8.742 3.207 1.00 86.25 118 ALA A C 1
ATOM 894 O O . ALA A 1 118 ? 4.842 9.375 2.378 1.00 86.25 118 ALA A O 1
ATOM 895 N N . LEU A 1 119 ? 5.518 9.112 4.493 1.00 87.50 119 LEU A N 1
ATOM 896 C CA . LEU A 1 119 ? 4.746 10.245 5.019 1.00 87.50 119 LEU A CA 1
ATOM 897 C C . LEU A 1 119 ? 5.127 11.578 4.353 1.00 87.50 119 LEU A C 1
ATOM 899 O O . LEU A 1 119 ? 4.249 12.391 4.056 1.00 87.50 119 LEU A O 1
ATOM 903 N N . ILE A 1 120 ? 6.418 11.818 4.085 1.00 83.88 120 ILE A N 1
ATOM 904 C CA . ILE A 1 120 ? 6.867 13.021 3.362 1.00 83.88 120 ILE A CA 1
ATOM 905 C C . ILE A 1 120 ? 6.309 13.034 1.936 1.00 83.88 120 ILE A C 1
ATOM 907 O O . ILE A 1 120 ? 5.857 14.086 1.479 1.00 83.88 120 ILE A O 1
ATOM 911 N N . LEU A 1 121 ? 6.344 11.898 1.237 1.00 80.94 121 LEU A N 1
ATOM 912 C CA . LEU A 1 121 ? 5.834 11.780 -0.131 1.00 80.94 121 LEU A CA 1
ATOM 913 C C . LEU A 1 121 ? 4.315 11.973 -0.181 1.00 80.94 121 LEU A C 1
ATOM 915 O O . LEU A 1 121 ? 3.834 12.807 -0.945 1.00 80.94 121 LEU A O 1
ATOM 919 N N . LEU A 1 122 ? 3.566 11.299 0.695 1.00 84.62 122 LEU A N 1
ATOM 920 C CA . LEU A 1 122 ? 2.110 11.440 0.791 1.00 84.62 122 LEU A CA 1
ATOM 921 C C . LEU A 1 122 ? 1.703 12.886 1.103 1.00 84.62 122 LEU A C 1
ATOM 923 O O . LEU A 1 122 ? 0.805 13.429 0.462 1.00 84.62 122 LEU A O 1
ATOM 927 N N . LYS A 1 123 ? 2.424 13.558 2.010 1.00 84.25 123 LYS A N 1
ATOM 928 C CA . LYS A 1 123 ? 2.194 14.976 2.314 1.00 84.25 123 LYS A CA 1
ATOM 929 C C . LYS A 1 123 ? 2.498 15.889 1.122 1.00 84.25 123 LYS A C 1
ATOM 931 O O . LYS A 1 123 ? 1.754 16.837 0.884 1.00 84.25 123 LYS A O 1
ATOM 936 N N . LYS A 1 124 ? 3.581 15.635 0.377 1.00 77.69 124 LYS A N 1
ATOM 937 C CA . LYS A 1 124 ? 3.925 16.393 -0.844 1.00 77.69 124 LYS A CA 1
ATOM 938 C C . LYS A 1 124 ? 2.878 16.235 -1.945 1.00 77.69 124 LYS A C 1
ATOM 940 O O . LYS A 1 124 ? 2.667 17.176 -2.704 1.00 77.69 124 LYS A O 1
ATOM 945 N N . LEU A 1 125 ? 2.216 15.081 -1.994 1.00 72.12 125 LEU A N 1
ATOM 946 C CA . LEU A 1 125 ? 1.085 14.799 -2.878 1.00 72.12 125 LEU A CA 1
ATOM 947 C C . LEU A 1 125 ? -0.233 15.446 -2.411 1.00 72.12 125 LEU A C 1
ATOM 949 O O . LEU A 1 125 ? -1.235 15.355 -3.107 1.00 72.12 125 LEU A O 1
ATOM 953 N N . GLY A 1 126 ? -0.244 16.122 -1.257 1.00 77.56 126 GLY A N 1
ATOM 954 C CA . GLY A 1 126 ? -1.441 16.755 -0.698 1.00 77.56 126 GLY A CA 1
ATOM 955 C C . GLY A 1 126 ? -2.334 15.800 0.099 1.00 77.56 126 GLY A C 1
ATOM 956 O O . GLY A 1 126 ? -3.398 16.199 0.562 1.00 77.56 126 GLY A O 1
ATOM 957 N N . HIS A 1 127 ? -1.923 14.551 0.311 1.00 85.88 127 HIS A N 1
ATOM 958 C CA . HIS A 1 127 ? -2.698 13.589 1.089 1.00 85.88 127 HIS A CA 1
ATOM 959 C C . HIS A 1 127 ? -2.423 13.710 2.591 1.00 85.88 127 HIS A C 1
ATOM 961 O O . HIS A 1 127 ? -1.387 14.215 3.037 1.00 85.88 127 HIS A O 1
ATOM 967 N N . ARG A 1 128 ? -3.372 13.220 3.389 1.00 89.00 128 ARG A N 1
ATOM 968 C CA . ARG A 1 128 ? -3.206 13.018 4.831 1.00 89.00 128 ARG A CA 1
ATOM 969 C C . ARG A 1 128 ? -2.962 11.541 5.074 1.00 89.00 128 ARG A C 1
ATOM 971 O O . ARG A 1 128 ? -3.631 10.717 4.465 1.00 89.00 128 ARG A O 1
ATOM 978 N N . ALA A 1 129 ? -2.036 11.217 5.964 1.00 93.00 129 ALA A N 1
ATOM 979 C CA . ALA A 1 129 ? -1.725 9.836 6.286 1.00 93.00 129 ALA A CA 1
ATOM 980 C C . ALA A 1 129 ? -1.637 9.642 7.797 1.00 93.00 129 ALA A C 1
ATOM 982 O O . ALA A 1 129 ? -0.894 10.368 8.462 1.00 93.00 129 ALA A O 1
ATOM 983 N N . ASP A 1 130 ? -2.379 8.663 8.308 1.00 97.38 130 ASP A N 1
ATOM 984 C CA . ASP A 1 130 ? -2.166 8.122 9.647 1.00 97.38 130 ASP A CA 1
ATOM 985 C C . ASP A 1 130 ? -1.231 6.912 9.536 1.00 97.38 130 ASP A C 1
ATOM 987 O O . ASP A 1 130 ? -1.231 6.209 8.527 1.00 97.38 130 ASP A O 1
ATOM 991 N N . LEU A 1 131 ? -0.412 6.687 10.560 1.00 97.31 131 LEU A N 1
ATOM 992 C CA . LEU A 1 131 ? 0.577 5.609 10.590 1.00 97.31 131 LEU A CA 1
ATOM 993 C C . LEU A 1 131 ? 0.101 4.456 11.478 1.00 97.31 131 LEU A C 1
ATOM 995 O O . LEU A 1 131 ? -0.424 4.727 12.556 1.00 97.31 131 LEU A O 1
ATOM 999 N N . ALA A 1 132 ? 0.351 3.217 11.061 1.00 97.44 132 ALA A N 1
ATOM 1000 C CA . ALA A 1 132 ? 0.347 2.002 11.870 1.00 97.44 132 ALA A CA 1
ATOM 1001 C C . ALA A 1 132 ? 1.687 1.263 11.712 1.00 97.44 132 ALA A C 1
ATOM 1003 O O . ALA A 1 132 ? 2.244 1.226 10.619 1.00 97.44 132 ALA A O 1
ATOM 1004 N N . ASN A 1 133 ? 2.198 0.659 12.785 1.00 96.56 133 ASN A N 1
ATOM 1005 C CA . ASN A 1 133 ? 3.512 -0.001 12.792 1.00 96.56 133 ASN A CA 1
ATOM 1006 C C . ASN A 1 133 ? 3.450 -1.512 12.496 1.00 96.56 133 ASN A C 1
ATOM 1008 O O . ASN A 1 133 ? 4.481 -2.174 12.479 1.00 96.56 133 ASN A O 1
ATOM 1012 N N . ASN A 1 134 ? 2.249 -2.078 12.365 1.00 96.44 134 ASN A N 1
ATOM 1013 C CA . ASN A 1 134 ? 1.989 -3.481 12.034 1.00 96.44 134 ASN A CA 1
ATOM 1014 C C . ASN A 1 134 ? 0.504 -3.675 11.678 1.00 96.44 134 ASN A C 1
ATOM 1016 O O . ASN A 1 134 ? -0.315 -2.765 11.857 1.00 96.44 134 ASN A O 1
ATOM 1020 N N . GLY A 1 135 ? 0.140 -4.878 11.224 1.00 95.69 135 GLY A N 1
ATOM 1021 C CA . GLY A 1 135 ? -1.234 -5.221 10.855 1.00 95.69 135 GLY A CA 1
ATOM 1022 C C . GLY A 1 135 ? -2.246 -5.106 12.003 1.00 95.69 135 GLY A C 1
ATOM 1023 O O . GLY A 1 135 ? -3.383 -4.696 11.778 1.00 95.69 135 GLY A O 1
ATOM 1024 N N . GLN A 1 136 ? -1.849 -5.375 13.251 1.00 96.88 136 GLN A N 1
ATOM 1025 C CA . GLN A 1 136 ? -2.755 -5.283 14.400 1.00 96.88 136 GLN A CA 1
ATOM 1026 C C . GLN A 1 136 ? -3.140 -3.827 14.706 1.00 96.88 136 GLN A C 1
ATOM 1028 O O . GLN A 1 136 ? -4.317 -3.527 14.914 1.00 96.88 136 GLN A O 1
ATOM 1033 N N . GLU A 1 137 ? -2.172 -2.908 14.694 1.00 97.88 137 GLU A N 1
ATOM 1034 C CA . GLU A 1 137 ? -2.442 -1.473 14.835 1.00 97.88 137 GLU A CA 1
ATOM 1035 C C . GLU A 1 137 ? -3.272 -0.945 13.652 1.00 97.88 137 GLU A C 1
ATOM 1037 O O . GLU A 1 137 ? -4.153 -0.100 13.836 1.00 97.88 137 GLU A O 1
ATOM 1042 N N . ALA A 1 138 ? -3.049 -1.479 12.445 1.00 97.38 138 ALA A N 1
ATOM 1043 C CA . ALA A 1 138 ? -3.856 -1.136 11.280 1.00 97.38 138 ALA A CA 1
ATOM 1044 C C . ALA A 1 138 ? -5.329 -1.522 11.479 1.00 97.38 138 ALA A C 1
ATOM 1046 O O . ALA A 1 138 ? -6.210 -0.690 11.262 1.00 97.38 138 ALA A O 1
ATOM 1047 N N . LEU A 1 139 ? -5.607 -2.741 11.957 1.00 97.56 139 LEU A N 1
ATOM 1048 C CA . LEU A 1 139 ? -6.970 -3.189 12.262 1.00 97.56 139 LEU A CA 1
ATOM 1049 C C . LEU A 1 139 ? -7.647 -2.302 13.311 1.00 97.56 139 LEU A C 1
ATOM 1051 O O . LEU A 1 139 ? -8.804 -1.925 13.124 1.00 97.56 139 LEU A O 1
ATOM 1055 N N . GLN A 1 140 ? -6.927 -1.911 14.369 1.00 97.50 140 GLN A N 1
ATOM 1056 C CA . GLN A 1 140 ? -7.459 -0.990 15.376 1.00 97.50 140 GLN A CA 1
ATOM 1057 C C . GLN A 1 140 ? -7.874 0.346 14.742 1.00 97.50 140 GLN A C 1
ATOM 1059 O O . GLN A 1 140 ? -8.997 0.811 14.934 1.00 97.50 140 GLN A O 1
ATOM 1064 N N . LYS A 1 141 ? -7.003 0.949 13.928 1.00 98.00 141 LYS A N 1
ATOM 1065 C CA . LYS A 1 141 ? -7.303 2.229 13.269 1.00 98.00 141 LYS A CA 1
ATOM 1066 C C . LYS A 1 141 ? -8.460 2.124 12.282 1.00 98.00 141 LYS A C 1
ATOM 1068 O O . LYS A 1 141 ? -9.259 3.053 12.198 1.00 98.00 141 LYS A O 1
ATOM 1073 N N . LEU A 1 142 ? -8.569 1.009 11.561 1.00 97.69 142 LEU A N 1
ATOM 1074 C CA . LEU A 1 142 ? -9.674 0.739 10.634 1.00 97.69 142 LEU A CA 1
ATOM 1075 C C . LEU A 1 142 ? -11.017 0.519 11.350 1.00 97.69 142 LEU A C 1
ATOM 1077 O O . LEU A 1 142 ? -12.071 0.695 10.734 1.00 97.69 142 LEU A O 1
ATOM 1081 N N . ALA A 1 143 ? -10.999 0.149 12.633 1.00 97.06 143 ALA A N 1
ATOM 1082 C CA . ALA A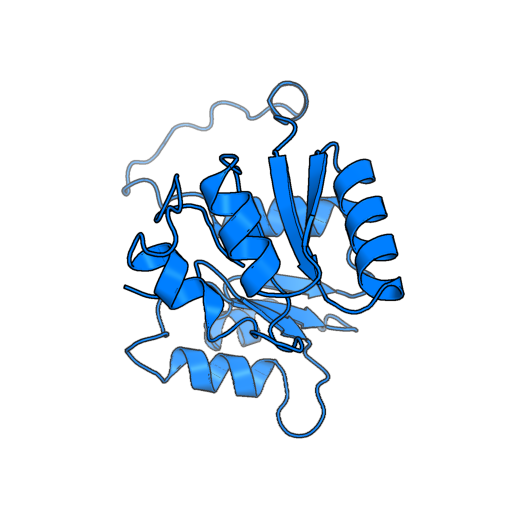 1 143 ? -12.192 0.073 13.476 1.00 97.06 143 ALA A CA 1
ATOM 1083 C C . ALA A 1 143 ? -12.621 1.443 14.033 1.00 97.06 143 ALA A C 1
ATOM 1085 O O . ALA A 1 143 ? -13.797 1.668 14.314 1.00 97.06 143 ALA A O 1
ATOM 1086 N N . GLU A 1 144 ? -11.681 2.379 14.172 1.00 96.88 144 GLU A N 1
ATOM 1087 C CA . GLU A 1 144 ? -11.931 3.715 14.727 1.00 96.88 144 GLU A CA 1
ATOM 1088 C C . GLU A 1 144 ? -12.296 4.749 13.651 1.00 96.88 144 GLU A C 1
ATOM 1090 O O . GLU A 1 144 ? -13.104 5.651 13.889 1.00 96.88 144 GLU A O 1
ATOM 1095 N N . LYS A 1 145 ? -11.702 4.638 12.457 1.00 95.19 145 LYS A N 1
ATOM 1096 C CA . LYS A 1 145 ? -11.787 5.650 11.400 1.00 95.19 145 LYS A CA 1
ATOM 1097 C C . LYS A 1 145 ? -11.849 5.014 10.008 1.00 95.19 145 LYS A C 1
ATOM 1099 O O . LYS A 1 145 ? -11.188 4.020 9.726 1.00 95.19 145 LYS A O 1
ATOM 1104 N N . ARG A 1 146 ? -12.626 5.630 9.107 1.00 94.38 146 ARG A N 1
ATOM 1105 C CA . ARG A 1 146 ? -12.634 5.293 7.673 1.00 94.38 146 ARG A CA 1
ATOM 1106 C C . ARG A 1 146 ? -11.480 5.980 6.941 1.00 94.38 146 ARG A C 1
ATOM 1108 O O . ARG A 1 146 ? -11.190 7.150 7.199 1.00 94.38 146 ARG A O 1
ATOM 1115 N N . TYR A 1 147 ? -10.884 5.261 5.999 1.00 94.44 147 TYR A N 1
ATOM 1116 C CA . TYR A 1 147 ? -9.812 5.736 5.127 1.00 94.44 147 TYR A CA 1
ATOM 1117 C C . TYR A 1 147 ? -10.219 5.558 3.668 1.00 94.44 147 TYR A C 1
ATOM 1119 O O . TYR A 1 147 ? -11.018 4.678 3.355 1.00 94.44 147 TYR A O 1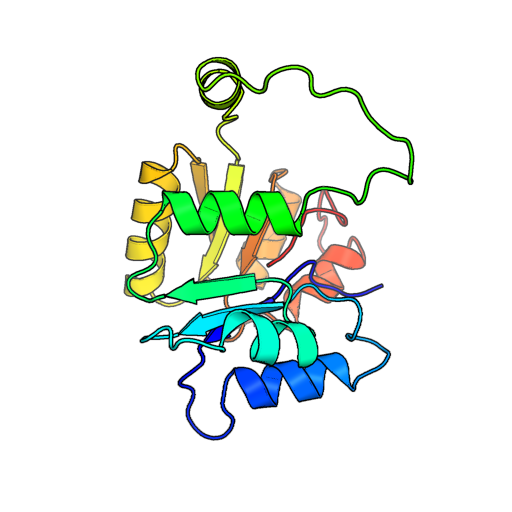
ATOM 1127 N N . ASP A 1 148 ? -9.655 6.380 2.790 1.00 89.94 148 ASP A N 1
ATOM 1128 C CA . ASP A 1 148 ? -9.853 6.258 1.345 1.00 89.94 148 ASP A CA 1
ATOM 1129 C C . ASP A 1 148 ? -8.992 5.127 0.755 1.00 89.94 148 ASP A C 1
ATOM 1131 O O . ASP A 1 148 ? -9.326 4.588 -0.295 1.00 89.94 148 ASP A O 1
ATOM 1135 N N . MET A 1 149 ? -7.883 4.771 1.419 1.00 92.00 149 MET A N 1
ATOM 1136 C CA . MET A 1 149 ? -6.957 3.711 1.006 1.00 92.00 149 MET A CA 1
ATOM 1137 C C . MET A 1 149 ? -6.028 3.301 2.157 1.00 92.00 149 MET A C 1
ATOM 1139 O O . MET A 1 149 ? -5.700 4.116 3.026 1.00 92.00 149 MET A O 1
ATOM 1143 N N . VAL A 1 150 ? -5.551 2.058 2.117 1.00 94.94 150 VAL A N 1
ATOM 1144 C CA . VAL A 1 150 ? -4.469 1.531 2.951 1.00 94.94 150 VAL A CA 1
ATOM 1145 C C . VAL A 1 150 ? -3.261 1.222 2.064 1.00 94.94 150 VAL A C 1
ATOM 1147 O O . VAL A 1 150 ? -3.406 0.546 1.050 1.00 94.94 150 VAL A O 1
ATOM 1150 N N . LEU A 1 151 ? -2.085 1.721 2.445 1.00 93.62 151 LEU A N 1
ATOM 1151 C CA . LEU A 1 151 ? -0.796 1.306 1.885 1.00 93.62 151 LEU A CA 1
ATOM 1152 C C . LEU A 1 151 ? -0.104 0.431 2.923 1.00 93.62 151 LEU A C 1
ATOM 1154 O O . LEU A 1 151 ? 0.179 0.923 4.018 1.00 93.62 151 LEU A O 1
ATOM 1158 N N . MET A 1 152 ? 0.133 -0.837 2.609 1.00 95.19 152 MET A N 1
ATOM 1159 C CA . MET A 1 152 ? 0.580 -1.832 3.577 1.00 95.19 152 MET A CA 1
ATOM 1160 C C . MET A 1 152 ? 1.870 -2.509 3.128 1.00 95.19 152 MET A C 1
ATOM 1162 O O . MET A 1 152 ? 1.919 -3.143 2.078 1.00 95.19 152 MET A O 1
ATOM 1166 N N . ASP A 1 153 ? 2.918 -2.414 3.947 1.00 92.94 153 ASP A N 1
ATOM 1167 C CA . ASP A 1 153 ? 4.108 -3.227 3.727 1.00 92.94 153 ASP A CA 1
ATOM 1168 C C . ASP A 1 153 ? 3.783 -4.715 3.930 1.00 92.94 153 ASP A C 1
ATOM 1170 O O . ASP A 1 153 ? 3.013 -5.110 4.806 1.00 92.94 153 ASP A O 1
ATOM 1174 N N . CYS A 1 154 ? 4.381 -5.565 3.101 1.00 88.56 154 CYS A N 1
ATOM 1175 C CA . CYS A 1 154 ? 4.135 -7.000 3.120 1.00 88.56 154 CYS A CA 1
ATOM 1176 C C . CYS A 1 154 ? 4.742 -7.672 4.358 1.00 88.56 154 CYS A C 1
ATOM 1178 O O . CYS A 1 154 ? 4.207 -8.670 4.836 1.00 88.56 154 CYS A O 1
ATOM 1180 N N . ARG A 1 155 ? 5.884 -7.181 4.859 1.00 88.31 155 ARG A N 1
ATOM 1181 C CA . ARG A 1 155 ? 6.698 -7.865 5.876 1.00 88.31 155 ARG A CA 1
ATOM 1182 C C . ARG A 1 155 ? 6.835 -6.998 7.121 1.00 88.31 155 ARG A C 1
ATOM 1184 O O . ARG A 1 155 ? 7.714 -6.158 7.185 1.00 88.31 155 ARG A O 1
ATOM 1191 N N . MET A 1 156 ? 6.033 -7.279 8.141 1.00 92.81 156 MET A N 1
ATOM 1192 C CA . MET A 1 156 ? 6.062 -6.553 9.415 1.00 92.81 156 MET A CA 1
ATOM 1193 C C . MET A 1 156 ? 5.983 -7.533 10.597 1.00 92.81 156 MET A C 1
ATOM 1195 O O . MET A 1 156 ? 5.463 -8.639 10.438 1.00 92.81 156 MET A O 1
ATOM 1199 N N . PRO A 1 157 ? 6.488 -7.176 11.793 1.00 84.00 157 PRO A N 1
ATOM 1200 C CA . PRO A 1 157 ? 6.329 -7.981 12.999 1.00 84.00 157 PRO A CA 1
ATOM 1201 C C . PRO A 1 157 ? 4.877 -7.969 13.498 1.00 84.00 157 PRO A C 1
ATOM 1203 O O . PRO A 1 157 ? 4.086 -7.102 13.134 1.00 84.00 157 PRO A O 1
ATOM 1206 N N . VAL A 1 158 ? 4.562 -8.878 14.429 1.00 93.88 158 VAL A N 1
ATOM 1207 C CA . VAL A 1 158 ? 3.253 -9.031 15.106 1.00 93.88 158 VAL A CA 1
ATOM 1208 C C . VAL A 1 158 ? 2.132 -9.526 14.191 1.00 93.88 158 VAL A C 1
ATOM 1210 O O . VAL A 1 158 ? 1.520 -10.541 14.503 1.00 93.88 158 VAL A O 1
ATOM 1213 N N . MET A 1 159 ? 1.868 -8.820 13.096 1.00 92.38 159 MET A N 1
ATOM 1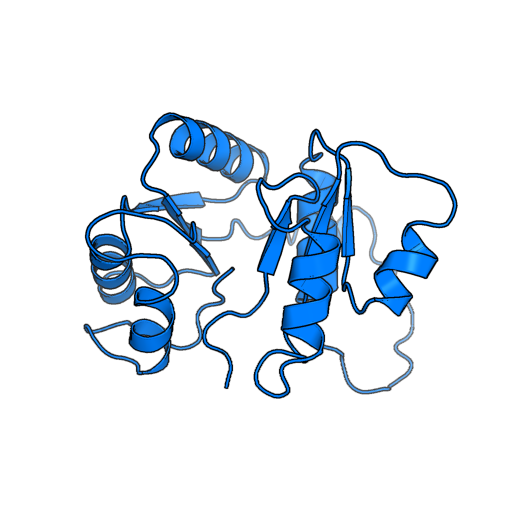214 C CA . MET A 1 159 ? 0.929 -9.203 12.047 1.00 92.38 159 MET A CA 1
ATOM 1215 C C . MET A 1 159 ? 1.405 -8.581 10.740 1.00 92.38 159 MET A C 1
ATOM 1217 O O . MET A 1 159 ? 1.559 -7.355 10.665 1.00 92.38 159 MET A O 1
ATOM 1221 N N . ASP A 1 160 ? 1.639 -9.420 9.738 1.00 92.50 160 ASP A N 1
ATOM 1222 C CA . ASP A 1 160 ? 2.199 -8.983 8.463 1.00 92.50 160 ASP A CA 1
ATOM 1223 C C . ASP A 1 160 ? 1.126 -8.558 7.439 1.00 92.50 160 ASP A C 1
ATOM 1225 O O . ASP A 1 160 ? -0.086 -8.593 7.697 1.00 92.50 160 ASP A O 1
ATOM 1229 N N . GLY A 1 161 ? 1.582 -8.105 6.267 1.00 87.62 161 GLY A N 1
ATOM 1230 C CA . GLY A 1 161 ? 0.721 -7.616 5.189 1.00 87.62 161 GLY A CA 1
ATOM 1231 C C . GLY A 1 161 ? -0.041 -8.705 4.427 1.00 87.62 161 GLY A C 1
ATOM 1232 O O . GLY A 1 161 ? -0.857 -8.383 3.568 1.00 87.62 161 GLY A O 1
ATOM 1233 N N . PHE A 1 162 ? 0.176 -9.985 4.733 1.00 89.50 162 PHE A N 1
ATOM 1234 C CA . PHE A 1 162 ? -0.605 -11.103 4.197 1.00 89.50 162 PHE A CA 1
ATOM 1235 C C . PHE A 1 162 ? -1.707 -11.544 5.165 1.00 89.50 162 PHE A C 1
ATOM 1237 O O . PHE A 1 162 ? -2.744 -12.047 4.730 1.00 89.50 162 PHE A O 1
ATOM 1244 N N . GLU A 1 163 ? -1.511 -11.331 6.466 1.00 93.69 163 GLU A N 1
ATOM 1245 C CA . GLU A 1 163 ? -2.464 -11.702 7.515 1.00 93.69 163 GLU A CA 1
ATOM 1246 C C . GLU A 1 163 ? -3.582 -10.668 7.712 1.00 93.69 163 GLU A C 1
ATOM 1248 O O . GLU A 1 163 ? -4.742 -11.037 7.916 1.00 93.69 163 GLU A O 1
ATOM 1253 N N . ALA A 1 164 ? -3.263 -9.372 7.636 1.00 94.50 164 ALA A N 1
ATOM 1254 C CA . ALA A 1 164 ? -4.232 -8.310 7.916 1.00 94.50 164 ALA A CA 1
ATOM 1255 C C . ALA A 1 164 ? -5.336 -8.155 6.844 1.00 94.50 164 ALA A C 1
ATOM 1257 O O . ALA A 1 164 ? -6.512 -8.064 7.221 1.00 94.50 164 ALA A O 1
ATOM 1258 N N . PRO A 1 165 ? -5.043 -8.152 5.524 1.00 94.44 165 PRO A N 1
ATOM 1259 C CA . PRO A 1 165 ? -6.071 -7.915 4.506 1.00 94.44 165 PRO A CA 1
ATOM 1260 C C . PRO A 1 165 ? -7.235 -8.928 4.518 1.00 94.44 165 PRO A C 1
ATOM 1262 O O . PRO A 1 165 ? -8.388 -8.496 4.415 1.00 94.44 165 PRO A O 1
ATOM 1265 N N . PRO A 1 166 ? -7.017 -10.249 4.715 1.00 93.88 166 PRO A N 1
ATOM 1266 C CA . PRO A 1 166 ? -8.113 -11.204 4.895 1.00 93.88 166 PRO A CA 1
ATOM 1267 C C . PRO A 1 166 ? -9.073 -10.844 6.037 1.00 93.88 166 PRO A C 1
ATOM 1269 O O . PRO A 1 166 ? -10.289 -10.964 5.872 1.00 93.88 166 PRO A O 1
ATOM 1272 N N . ILE A 1 167 ? -8.548 -10.361 7.168 1.00 95.31 167 ILE A N 1
ATOM 1273 C CA . ILE A 1 167 ? -9.340 -9.964 8.344 1.00 95.31 167 ILE A CA 1
ATOM 1274 C C . ILE A 1 167 ? -10.183 -8.723 8.022 1.00 95.31 167 ILE A C 1
ATOM 1276 O O . ILE A 1 167 ? -11.383 -8.697 8.314 1.00 95.31 167 ILE A O 1
ATOM 1280 N N . VAL A 1 168 ? -9.583 -7.728 7.354 1.00 95.25 168 VAL A N 1
ATOM 1281 C CA . VAL A 1 168 ? -10.286 -6.520 6.884 1.00 95.25 168 VAL A CA 1
ATOM 1282 C C . VAL A 1 168 ? -11.447 -6.900 5.970 1.00 95.25 168 VAL A C 1
ATOM 1284 O O . VAL A 1 168 ? -12.579 -6.471 6.187 1.00 95.25 168 VAL A O 1
ATOM 1287 N N . ARG A 1 169 ? -11.194 -7.758 4.978 1.00 94.25 169 ARG A N 1
ATOM 1288 C CA . ARG A 1 169 ? -12.192 -8.172 3.978 1.00 94.25 169 ARG A CA 1
ATOM 1289 C C . ARG A 1 169 ? -13.314 -9.018 4.573 1.00 94.25 169 ARG A C 1
ATOM 1291 O O . ARG A 1 169 ? -14.442 -8.948 4.091 1.00 94.25 169 ARG A O 1
ATOM 1298 N N . ALA A 1 170 ? -13.035 -9.773 5.635 1.00 93.56 170 ALA A N 1
ATOM 1299 C CA . ALA A 1 170 ? -14.044 -10.499 6.402 1.00 93.56 170 ALA A CA 1
ATOM 1300 C C . ALA A 1 170 ? -14.905 -9.586 7.301 1.00 93.56 170 ALA A C 1
ATOM 1302 O O . ALA A 1 170 ? -15.855 -10.070 7.916 1.00 93.56 170 ALA A O 1
ATOM 1303 N N . GLY A 1 171 ? -14.586 -8.286 7.403 1.00 88.38 171 GLY A N 1
ATOM 1304 C CA . GLY A 1 171 ? -15.270 -7.344 8.296 1.00 88.38 171 GLY A CA 1
ATOM 1305 C C . GLY A 1 171 ? -15.080 -7.676 9.777 1.00 88.38 171 GLY A C 1
ATOM 1306 O O . GLY A 1 171 ? -15.936 -7.374 10.606 1.00 88.38 171 GLY A O 1
ATOM 1307 N N . GLN A 1 172 ? -13.979 -8.349 10.105 1.00 91.31 172 GLN A N 1
ATOM 1308 C CA . GLN A 1 172 ? -13.632 -8.729 11.468 1.00 91.31 172 GLN A CA 1
ATOM 1309 C C . GLN A 1 172 ? -12.934 -7.566 12.192 1.00 91.31 172 GLN A C 1
ATOM 1311 O O . GLN A 1 172 ? -12.703 -6.505 11.617 1.00 91.31 172 GLN A O 1
ATOM 1316 N N . ALA A 1 173 ? -12.638 -7.740 13.485 1.00 89.06 173 ALA A N 1
ATOM 1317 C CA . ALA A 1 173 ? -11.961 -6.740 14.325 1.00 89.06 173 ALA A CA 1
ATOM 1318 C C . ALA A 1 173 ? -12.659 -5.361 14.417 1.00 89.06 173 ALA A C 1
ATOM 1320 O O . ALA A 1 173 ? -12.045 -4.390 14.842 1.00 89.06 173 ALA A O 1
ATOM 1321 N N . GLY A 1 174 ? -13.944 -5.268 14.054 1.00 91.69 174 GLY A N 1
ATOM 1322 C CA . GLY A 1 174 ? -14.711 -4.018 14.110 1.00 91.69 174 GLY A CA 1
ATOM 1323 C C . GLY A 1 174 ? -14.429 -3.045 12.963 1.00 91.69 174 GLY A C 1
ATOM 1324 O O . GLY A 1 174 ? -14.841 -1.892 13.048 1.00 91.69 174 GLY A O 1
ATOM 1325 N N . VAL A 1 175 ? -13.752 -3.495 11.899 1.00 94.25 175 VAL A N 1
ATOM 1326 C CA . VAL A 1 175 ? -13.418 -2.683 10.721 1.00 94.25 175 VAL A CA 1
ATOM 1327 C C . VAL A 1 175 ? -14.661 -1.996 10.148 1.00 94.25 175 VAL A C 1
ATOM 1329 O O . VAL A 1 175 ? -15.644 -2.645 9.786 1.00 94.25 175 VAL A O 1
ATOM 1332 N N . LEU A 1 176 ? -14.596 -0.669 10.016 1.00 94.31 176 LEU A N 1
ATOM 1333 C CA . LEU A 1 176 ? -15.719 0.147 9.545 1.00 94.31 176 LEU A CA 1
ATOM 1334 C C . LEU A 1 176 ? -15.981 -0.015 8.044 1.00 94.31 176 LEU A C 1
ATOM 1336 O O . LEU A 1 176 ? -17.124 0.117 7.595 1.00 94.31 176 LEU A O 1
ATOM 1340 N N . ASP A 1 177 ? -14.929 -0.263 7.263 1.00 94.56 177 ASP A N 1
ATOM 1341 C CA . ASP A 1 177 ? -15.001 -0.414 5.812 1.00 94.56 177 ASP A CA 1
ATOM 1342 C C . ASP A 1 177 ? -14.230 -1.646 5.311 1.00 94.56 177 ASP A C 1
ATOM 1344 O O . ASP A 1 177 ? -13.040 -1.558 5.007 1.00 94.56 177 ASP A O 1
ATOM 1348 N N . PRO A 1 178 ? -14.899 -2.803 5.172 1.00 93.88 178 PRO A N 1
ATOM 1349 C CA . PRO A 1 178 ? -14.271 -4.010 4.638 1.00 93.88 178 PRO A CA 1
ATOM 1350 C C . PRO A 1 178 ? -13.829 -3.888 3.174 1.00 93.88 178 PRO A C 1
ATOM 1352 O O . PRO A 1 178 ? -13.089 -4.747 2.695 1.00 93.88 178 PRO A O 1
ATOM 1355 N N . LYS A 1 179 ? -14.296 -2.861 2.447 1.00 91.81 179 LYS A N 1
ATOM 1356 C CA . LYS A 1 179 ? -14.017 -2.631 1.022 1.00 91.81 179 LYS A CA 1
ATOM 1357 C C . LYS A 1 179 ? -12.986 -1.529 0.781 1.00 91.81 179 LYS A C 1
ATOM 1359 O O . LYS A 1 179 ? -12.756 -1.188 -0.376 1.00 91.81 179 LYS A O 1
ATOM 1364 N N . VAL A 1 180 ? -12.376 -0.980 1.835 1.00 91.88 180 VAL A N 1
ATOM 1365 C CA . VAL A 1 180 ? -11.294 -0.001 1.685 1.00 91.88 180 VAL A CA 1
ATOM 1366 C C . VAL A 1 180 ? -10.204 -0.572 0.766 1.00 91.88 180 VAL A C 1
ATOM 1368 O O . VAL A 1 180 ? -9.793 -1.716 0.994 1.00 91.88 180 VAL A O 1
ATOM 1371 N N . PRO A 1 181 ? -9.745 0.168 -0.259 1.00 90.88 181 PRO A N 1
ATOM 1372 C CA . PRO A 1 181 ? -8.652 -0.276 -1.114 1.00 90.88 181 PRO A CA 1
ATOM 1373 C C . PRO A 1 181 ? -7.388 -0.561 -0.296 1.00 90.88 181 PRO A C 1
ATOM 1375 O O . PRO A 1 181 ? -6.998 0.268 0.527 1.00 90.88 181 PRO A O 1
ATOM 1378 N N . ILE A 1 182 ? -6.764 -1.719 -0.507 1.00 93.38 182 ILE A N 1
ATOM 1379 C CA . ILE A 1 182 ? -5.501 -2.120 0.126 1.00 93.38 182 ILE A CA 1
ATOM 1380 C C . ILE A 1 182 ? -4.478 -2.393 -0.976 1.00 93.38 182 ILE A C 1
ATOM 1382 O O . ILE A 1 182 ? -4.734 -3.208 -1.866 1.00 93.38 182 ILE A O 1
ATOM 1386 N N . ILE A 1 183 ? -3.335 -1.713 -0.897 1.00 91.12 183 ILE A N 1
ATOM 1387 C CA . ILE A 1 183 ? -2.170 -1.890 -1.777 1.00 91.12 183 ILE A CA 1
ATOM 1388 C C . ILE A 1 183 ? -0.998 -2.398 -0.956 1.00 91.12 183 ILE A C 1
ATOM 1390 O O . ILE A 1 183 ? -0.748 -1.779 0.106 1.00 91.12 183 ILE A O 1
#

pLDDT: mean 81.98, std 17.77, range [28.7, 98.0]

Radius of gyration: 17.15 Å; Cα contacts (8 Å, |Δi|>4): 279; chains: 1; bounding box: 36×42×42 Å

Secondary structure (DSSP, 8-state):
--S-S-EEEESS-SSS-HHHHHHHHHHSTTTTTS-EEEEES---TTHHHHHHHTT-SEEEESSPPHHHHHHHHHHHHS----S---------TTHHHH-----EEEEE-S-HHHHHHHHHHHHHTT-EEEEESSHHHHHHHHHH---SEEEE-S--SSS-TTTHHHHHHTT-TT-S-TT--B-

Solvent-accessible surface area (backbone atoms only — not comparable to full-atom values): 10333 Å² total; per-residue (Å²): 131,67,60,55,61,37,45,82,35,52,38,85,44,88,94,57,36,24,65,61,50,46,41,53,40,50,70,34,86,83,43,41,84,50,43,30,32,39,38,29,80,68,85,57,95,61,45,71,61,54,41,43,75,55,62,37,72,43,72,46,49,53,80,74,50,70,72,58,54,52,54,48,50,53,63,68,67,49,74,85,73,69,100,63,94,74,75,83,73,78,82,43,81,64,62,65,64,76,64,66,69,61,45,42,32,38,39,28,42,60,49,70,68,57,42,54,51,51,53,52,52,41,46,74,74,53,31,45,72,50,82,20,56,22,29,61,52,37,43,52,48,33,38,76,44,85,52,70,30,34,44,48,47,61,82,35,64,104,28,24,45,74,61,35,35,53,41,37,57,69,45,42,82,60,29,70,56,42,78,50,46,31,58

Sequence (183 aa):
GHWVDAVILDMQMPGLSGEETGQRIKNDPTLAALPLILLTSSAMRGDAERLSASGFSGYLTKPIKDKLLHACLEAVFRPESTGEPQNPALITRHSLVEEARHASILLVEDNATNQKLALILLKKLGHRADLANNGQEALQKLAEKRYDMVLMDCRMPVMDGFEAPPIVRAGQAGVLDPKVPII